Protein 4KQ9 (pdb70)

Radius of gyration: 20.51 Å; Cα contacts (8 Å, |Δi|>4): 628; chains: 1; bounding box: 40×56×50 Å

Secondary structure (DSSP, 8-state):
-----TT-EEEEEEE-TT-HHHHHHHHHHHHHHHHTT-EEEEEEE-SSHHHHHHHHHHHHHT--SEEEE--SSTTTTHHHHHHHHHTT--EEEESS--SS----SEEEE--HHHHHHHHHHHHHHH--TT-EE----S---HHHHHHHHHHHHHHHHT-EE------SSS-HHHHHHHHHHHHHH-TT--B-B-SSHHHHHHHHHHHHHTTPPTT---B-SS--HHHHHHHHHT--EEEE--HHHHHHHHHH--HHHHH-PPPPSEEEPP-EEEETTTTTT---HHHHHHH-

Nearest PDB structures (foldseek):
  1urp-assembly1_A  TM=8.907E-01  e=1.834E-23  Escherichia coli K-12
  1drk-assembly1_A  TM=8.472E-01  e=2.077E-22  Escherichia coli
  1dbp-assembly1_A  TM=8.296E-01  e=6.967E-23  Escherichia coli
  1drj-assembly1_A  TM=8.273E-01  e=1.533E-22  Escherichia coli
  1ba2-assembly2_B  TM=8.383E-01  e=9.465E-22  Escherichia coli K-12

Foldseek 3Di:
DPFAQAAAEEEEQEEDPPDVLQVLLVVLLVVLCVVSNYNYYYDYFYLDQVRSLVVLVVVLVVPGQAYEYAHSAQESCQVSVLVSVVSPHAYEYFQDHHPDDSNHLAYFFAQLLVVLQVQLVVCLVDAPDQAAEEEFEAPDDSRVNSVVSNVVSCVVSVHHYDYYDYFDGQALVRLQVVLLVVCVVPVRHAEYEYSADRSFNNNLVNCVVVVHDQQSHYEHEDPDPVVLVCQQVRVFKYKHRLSSLSSNVVNVCSVCSGPVDRDDRYHHDDMDMATNVCNVVVVDDVVVSRRD

CATH classification: 3.40.50.2300 (+1 more: 3.40.50.2300)

Solvent-accessible surface area: 12941 Å² total

Structure (mmCIF, N/CA/C/O backbone):
data_4KQ9
#
_entry.id   4KQ9
#
_cell.length_a   61.469
_cell.length_b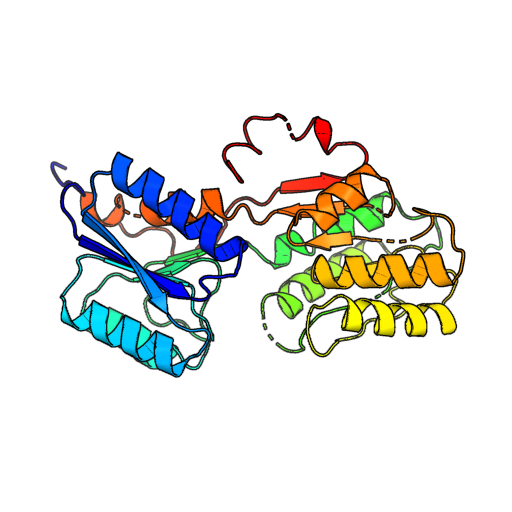   60.536
_cell.length_c   88.898
_cell.angle_alpha   90.00
_cell.angle_beta   90.00
_cell.angle_gamma   90.00
#
_symmetry.space_group_name_H-M   'P 21 21 21'
#
loop_
_entity.id
_entity.type
_entity.pdbx_description
1 polymer 'Ribose ABC transporter, substrate binding protein'
2 non-polymer GLYCEROL
3 water water
#
loop_
_atom_site.group_PDB
_atom_site.id
_atom_site.type_symbol
_atom_site.label_atom_id
_atom_site.label_alt_id
_atom_site.label_comp_id
_atom_site.label_asym_id
_atom_site.label_entity_id
_atom_site.label_seq_id
_atom_site.pdbx_PDB_ins_code
_atom_site.Cartn_x
_atom_site.Cartn_y
_atom_site.Cartn_z
_atom_site.occupancy
_atom_site.B_iso_or_equiv
_atom_site.auth_seq_id
_atom_site.auth_comp_id
_atom_site.auth_asym_id
_atom_site.auth_atom_id
_atom_site.pdbx_PDB_model_num
ATOM 1 N N . GLY A 1 1 ? -0.249 41.812 67.988 1.00 62.56 42 GLY A N 1
ATOM 2 C CA . GLY A 1 1 ? 1.168 42.132 67.672 1.00 56.63 42 GLY A CA 1
ATOM 3 C C . GLY A 1 1 ? 1.377 43.627 67.513 1.00 52.62 42 GLY A C 1
ATOM 4 O O . GLY A 1 1 ? 1.685 44.334 68.468 1.00 50.85 42 GLY A O 1
ATOM 5 N N . GLY A 1 2 ? 1.214 44.123 66.298 1.00 47.86 43 GLY A N 1
ATOM 6 C CA . GLY A 1 2 ? 1.490 45.532 66.013 1.00 39.71 43 GLY A CA 1
ATOM 7 C C . GLY A 1 2 ? 2.910 45.839 65.559 1.00 40.31 43 GLY A C 1
ATOM 8 O O . GLY A 1 2 ? 3.194 46.991 65.151 1.00 38.95 43 GLY A O 1
ATOM 9 N N . GLY A 1 3 ? 3.817 44.843 65.602 1.00 34.55 44 GLY A N 1
ATOM 10 C CA . GLY A 1 3 ? 5.187 45.058 65.078 1.00 30.34 44 GLY A CA 1
ATOM 11 C C . GLY A 1 3 ? 5.280 45.165 63.544 1.00 30.06 44 GLY A C 1
ATOM 12 O O . GLY A 1 3 ? 4.352 44.779 62.843 1.00 27.89 44 GLY A O 1
ATOM 13 N N . SER A 1 4 ? 6.387 45.696 63.015 1.00 27.36 45 SER A N 1
ATOM 14 C CA . SER A 1 4 ? 6.534 45.817 61.558 1.00 30.98 45 SER A CA 1
ATOM 15 C C . SER A 1 4 ? 7.992 45.792 61.138 1.00 30.01 45 SER A C 1
ATOM 16 O O . SER A 1 4 ? 8.871 46.307 61.850 1.00 28.25 45 SER A O 1
ATOM 19 N N . ALA A 1 5 ? 8.248 45.198 59.972 1.00 27.43 46 ALA A N 1
ATOM 20 C CA . ALA A 1 5 ? 9.568 45.169 59.395 1.00 29.42 46 ALA A CA 1
ATOM 21 C C . ALA A 1 5 ? 9.825 46.419 58.498 1.00 31.07 46 ALA A C 1
ATOM 22 O O . ALA A 1 5 ? 10.978 46.723 58.198 1.00 27.09 46 ALA A O 1
ATOM 24 N N . ALA A 1 6 ? 8.746 47.139 58.106 1.00 35.77 47 ALA A N 1
ATOM 25 C CA . ALA A 1 6 ? 8.831 48.352 57.217 1.00 36.78 47 ALA A CA 1
ATOM 26 C C . ALA A 1 6 ? 9.857 49.329 57.721 1.00 34.35 47 ALA A C 1
ATOM 27 O O . ALA A 1 6 ? 9.815 49.672 58.871 1.00 36.41 47 ALA A O 1
ATOM 29 N N . GLY A 1 7 ? 10.807 49.746 56.892 1.00 34.48 48 GLY A N 1
ATOM 30 C CA . GLY A 1 7 ? 11.854 50.686 57.321 1.00 31.71 48 GLY A CA 1
ATOM 31 C C . GLY A 1 7 ? 13.120 50.103 57.906 1.00 32.88 48 GLY A C 1
ATOM 32 O O . GLY A 1 7 ? 14.216 50.693 57.780 1.00 29.02 48 GLY A O 1
ATOM 33 N N . LYS A 1 8 ? 13.021 48.908 58.498 1.00 31.35 49 LYS A N 1
ATOM 34 C CA . LYS A 1 8 ? 14.203 48.248 59.072 1.00 28.18 49 LYS A CA 1
ATOM 35 C C . LYS A 1 8 ? 15.321 48.160 58.051 1.00 25.87 49 LYS A C 1
ATOM 36 O O . LYS A 1 8 ? 15.058 47.877 56.871 1.00 22.55 49 LYS A O 1
ATOM 42 N N . LYS A 1 9 ? 16.551 48.428 58.507 1.00 24.45 50 LYS A N 1
ATOM 43 C CA . LYS A 1 9 ? 17.735 48.440 57.697 1.00 24.23 50 LYS A CA 1
ATOM 44 C C . LYS A 1 9 ? 18.366 47.037 57.761 1.00 25.32 50 LYS A C 1
ATOM 45 O O . LYS A 1 9 ? 18.716 46.522 58.829 1.00 23.54 50 LYS A O 1
ATOM 47 N N . VAL A 1 10 ? 18.481 46.405 56.605 1.00 24.15 51 VAL A N 1
ATOM 48 C CA . VAL A 1 10 ? 19.130 45.119 56.499 1.00 20.76 51 VAL A CA 1
ATOM 49 C C . VAL A 1 10 ? 20.131 45.176 55.393 1.00 21.35 51 VAL A C 1
ATOM 50 O O . VAL A 1 10 ? 19.850 45.754 54.334 1.00 23.02 51 VAL A O 1
ATOM 54 N N . VAL A 1 11 ? 21.262 44.538 55.629 1.00 22.93 52 VAL A N 1
ATOM 55 C CA . VAL A 1 11 ? 22.319 44.447 54.684 1.00 24.40 52 VAL A CA 1
ATOM 56 C C . VAL A 1 11 ? 22.641 42.994 54.357 1.00 25.38 52 VAL A C 1
ATOM 57 O O . VAL A 1 11 ? 22.743 42.180 55.271 1.00 22.78 52 VAL A O 1
ATOM 61 N N . TYR A 1 12 ? 22.811 42.719 53.055 1.00 20.99 53 TYR A N 1
ATOM 62 C CA . TYR A 1 12 ? 23.389 41.476 52.530 1.00 20.24 53 TYR A CA 1
ATOM 63 C C . TYR A 1 12 ? 24.807 41.646 52.008 1.00 21.19 53 TYR A C 1
ATOM 64 O O . TYR A 1 12 ? 25.000 42.286 50.950 1.00 21.07 53 TYR A O 1
ATOM 73 N N . SER A 1 13 ? 25.746 40.989 52.699 1.00 20.79 54 SER A N 1
ATOM 74 C CA . SER A 1 13 ? 27.113 40.851 52.334 1.00 22.17 54 SER A CA 1
ATOM 75 C C . SER A 1 13 ? 27.362 39.596 51.531 1.00 24.18 54 SER A C 1
ATOM 76 O O . SER A 1 13 ? 27.257 38.460 52.064 1.00 18.45 54 SER A O 1
ATOM 79 N N . THR A 1 14 ? 27.663 39.823 50.236 1.00 22.45 55 THR A N 1
ATOM 80 C CA . THR A 1 14 ? 28.018 38.755 49.328 1.00 24.46 55 THR A CA 1
ATOM 81 C C . THR A 1 14 ? 29.372 39.078 48.638 1.00 30.97 55 THR A C 1
ATOM 82 O O . THR A 1 14 ? 30.141 39.980 49.094 1.00 29.24 55 THR A O 1
ATOM 86 N N . PHE A 1 15 ? 29.716 38.271 47.641 1.00 33.69 56 PHE A N 1
ATOM 87 C CA . PHE A 1 15 ? 30.991 38.404 46.945 1.00 34.93 56 PHE A CA 1
ATOM 88 C C . PHE A 1 15 ? 30.771 38.018 45.478 1.00 35.64 56 PHE A C 1
ATOM 89 O O . PHE A 1 15 ? 29.692 37.502 45.101 1.00 33.73 56 PHE A O 1
ATOM 97 N N . GLY A 1 16 ? 31.767 38.326 44.647 1.00 39.36 57 GLY A N 1
ATOM 98 C CA . GLY A 1 16 ? 31.745 37.920 43.242 1.00 36.14 57 GLY A CA 1
ATOM 99 C C . GLY A 1 16 ? 30.694 38.602 42.384 1.00 40.54 57 GLY A C 1
ATOM 100 O O . GLY A 1 16 ? 29.627 38.013 42.076 1.00 37.54 57 GLY A O 1
ATOM 101 N N . ALA A 1 17 ? 31.021 39.825 41.943 1.00 40.05 58 ALA A N 1
ATOM 102 C CA . ALA A 1 17 ? 30.215 40.549 40.944 1.00 39.93 58 ALA A CA 1
ATOM 103 C C . ALA A 1 17 ? 29.987 39.695 39.703 1.00 31.89 58 ALA A C 1
ATOM 104 O O . ALA A 1 17 ? 29.003 39.811 39.032 1.00 31.53 58 ALA A O 1
ATOM 106 N N . GLN A 1 18 ? 30.892 38.797 39.385 1.00 36.05 59 GLN A N 1
ATOM 107 C CA . GLN A 1 18 ? 30.707 38.053 38.139 1.00 39.61 59 GLN A CA 1
ATOM 108 C C . GLN A 1 18 ? 29.921 36.731 38.319 1.00 41.10 59 GLN A C 1
ATOM 10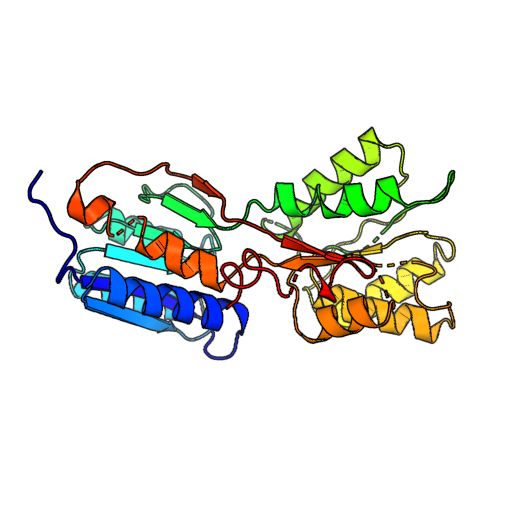9 O O . GLN A 1 18 ? 29.426 36.193 37.343 1.00 41.29 59 GLN A O 1
ATOM 115 N N . ILE A 1 19 ? 29.738 36.247 39.547 1.00 35.85 60 ILE A N 1
ATOM 116 C CA . ILE A 1 19 ? 29.246 34.851 39.740 1.00 31.52 60 ILE A CA 1
ATOM 117 C C . ILE A 1 19 ? 27.732 34.807 39.603 1.00 28.55 60 ILE A C 1
ATOM 118 O O . ILE A 1 19 ? 26.995 35.488 40.369 1.00 25.65 60 ILE A O 1
ATOM 123 N N . PRO A 1 20 ? 27.236 34.063 38.589 1.00 25.51 61 PRO A N 1
ATOM 124 C CA . PRO A 1 20 ? 25.799 34.091 38.325 1.00 23.11 61 PRO A CA 1
ATOM 125 C C . PRO A 1 20 ? 24.949 33.702 39.549 1.00 22.99 61 PRO A C 1
ATOM 126 O O . PRO A 1 20 ? 23.963 34.340 39.840 1.00 22.96 61 PRO A O 1
ATOM 130 N N . PHE A 1 21 ? 25.374 32.674 40.259 1.00 21.42 62 PHE A N 1
ATOM 131 C CA . PHE A 1 21 ? 24.558 32.122 41.361 1.00 21.68 62 PHE A CA 1
ATOM 132 C C . PHE A 1 21 ? 24.284 33.219 42.413 1.00 21.44 62 PHE A C 1
ATOM 133 O O . PHE A 1 21 ? 23.168 33.442 42.783 1.00 21.89 62 PHE A O 1
ATOM 141 N N . PHE A 1 22 ? 25.322 33.919 42.848 1.00 21.85 63 PHE A N 1
ATOM 142 C CA . PHE A 1 22 ? 25.191 35.002 43.867 1.00 22.69 63 PHE A CA 1
ATOM 143 C C . PHE A 1 22 ? 24.535 36.236 43.343 1.00 23.24 63 PHE A C 1
ATOM 144 O O . PHE A 1 22 ? 23.723 36.867 44.045 1.00 23.27 63 PHE A O 1
ATOM 152 N N . ASN A 1 23 ? 24.726 36.524 42.055 1.00 23.14 64 ASN A N 1
ATOM 153 C CA . ASN A 1 23 ? 23.935 37.534 41.432 1.00 24.52 64 ASN A CA 1
ATOM 154 C C . ASN A 1 23 ? 22.453 37.214 41.538 1.00 21.85 64 ASN A C 1
ATOM 155 O O . ASN A 1 23 ? 21.678 38.100 41.826 1.00 20.52 64 ASN A O 1
ATOM 160 N N . ARG A 1 24 ? 22.047 35.953 41.345 1.00 19.80 65 ARG A N 1
ATOM 161 C CA . ARG A 1 24 ? 20.640 35.605 41.343 1.00 19.22 65 ARG A CA 1
ATOM 162 C C . ARG A 1 24 ? 20.069 35.640 42.760 1.00 15.06 65 ARG A C 1
ATOM 163 O O . ARG A 1 24 ? 18.901 35.957 42.959 1.00 17.22 65 ARG A O 1
ATOM 171 N N . ILE A 1 25 ? 20.851 35.241 43.715 1.00 15.01 66 ILE A N 1
ATOM 172 C CA . ILE A 1 25 ? 20.392 35.368 45.117 1.00 15.94 66 ILE A CA 1
ATOM 173 C C . ILE A 1 25 ? 20.125 36.875 45.441 1.00 18.70 66 ILE A C 1
ATOM 174 O O . ILE A 1 25 ? 19.105 37.196 45.994 1.00 16.47 66 ILE A O 1
ATOM 179 N N . GLY A 1 26 ? 21.065 37.756 45.067 1.00 19.52 67 GLY A N 1
ATOM 180 C CA . GLY A 1 26 ? 20.882 39.201 45.247 1.00 21.35 67 GLY A CA 1
ATOM 181 C C . GLY A 1 26 ? 19.594 39.700 44.644 1.00 21.48 67 GLY A C 1
ATOM 182 O O . GLY A 1 26 ? 18.867 40.450 45.278 1.00 23.88 67 GLY A O 1
ATOM 183 N N . GLU A 1 27 ? 19.285 39.268 43.416 1.00 22.15 68 GLU A N 1
ATOM 184 C CA . GLU A 1 27 ? 18.034 39.630 42.792 1.00 21.08 68 GLU A CA 1
ATOM 185 C C . GLU A 1 27 ? 16.780 39.174 43.531 1.00 20.28 68 GLU A C 1
ATOM 186 O O . GLU A 1 27 ? 15.797 39.918 43.656 1.00 19.41 68 GLU A O 1
ATOM 189 N N . GLY A 1 28 ? 16.749 37.935 43.996 1.00 17.07 69 GLY A N 1
ATOM 190 C CA . GLY A 1 28 ? 15.545 37.468 44.689 1.00 16.68 69 GLY A CA 1
ATOM 191 C C . GLY A 1 28 ? 15.369 38.224 46.042 1.00 15.44 69 GLY A C 1
ATOM 192 O O . GLY A 1 28 ? 14.201 38.518 46.455 1.00 16.15 69 GLY A O 1
ATOM 193 N N . ALA A 1 29 ? 16.498 38.522 46.685 1.00 15.86 70 ALA A N 1
ATOM 194 C CA . ALA A 1 29 ? 16.493 39.253 48.000 1.00 15.88 70 ALA A CA 1
ATOM 195 C C . ALA A 1 29 ? 16.011 40.677 47.747 1.00 19.15 70 ALA A C 1
ATOM 196 O O . ALA A 1 29 ? 15.142 41.158 48.466 1.00 16.52 70 ALA A O 1
ATOM 198 N N . LYS A 1 30 ? 16.506 41.290 46.672 1.00 19.89 71 LYS A N 1
ATOM 199 C CA . LYS A 1 30 ? 16.073 42.661 46.345 1.00 23.27 71 LYS A CA 1
ATOM 200 C C . LYS A 1 30 ? 14.628 42.760 46.074 1.00 21.51 71 LYS A C 1
ATOM 201 O O . LYS A 1 30 ? 13.963 43.619 46.624 1.00 25.55 71 LYS A O 1
ATOM 207 N N . ALA A 1 31 ? 14.097 41.848 45.278 1.00 21.70 72 ALA A N 1
ATOM 208 C CA . ALA A 1 31 ? 12.718 41.863 44.974 1.00 23.49 72 ALA A CA 1
ATOM 209 C C . ALA A 1 31 ? 11.868 41.684 46.242 1.00 23.98 72 ALA A C 1
ATOM 210 O O . ALA A 1 31 ? 10.793 42.326 46.432 1.00 21.49 72 ALA A O 1
ATOM 212 N N . GLN A 1 32 ? 12.270 40.755 47.100 1.00 20.77 73 GLN A N 1
ATOM 213 C CA . GLN A 1 32 ? 11.409 40.539 48.279 1.00 19.87 73 GLN A CA 1
ATOM 214 C C . GLN A 1 32 ? 11.535 41.647 49.307 1.00 16.27 73 GLN A C 1
ATOM 215 O O . GLN A 1 32 ? 10.618 41.851 50.073 1.00 17.10 73 GLN A O 1
ATOM 221 N N . ALA A 1 33 ? 12.696 42.247 49.400 1.00 16.48 74 ALA A N 1
ATOM 222 C CA . ALA A 1 33 ? 12.923 43.327 50.295 1.00 17.56 74 ALA A CA 1
ATOM 223 C C . ALA A 1 33 ? 11.976 44.508 50.023 1.00 21.53 74 ALA A C 1
ATOM 224 O O . ALA A 1 33 ? 11.443 45.134 50.956 1.00 21.28 74 ALA A O 1
ATOM 226 N N . THR A 1 34 ? 11.697 44.721 48.728 1.00 21.42 75 THR A N 1
ATOM 227 C CA . THR A 1 34 ? 10.742 45.702 48.303 1.00 23.75 75 THR A CA 1
ATOM 228 C C . THR A 1 34 ? 9.358 45.353 48.781 1.00 26.26 75 THR A C 1
ATOM 229 O O . THR A 1 34 ? 8.662 46.228 49.279 1.00 22.68 75 THR A O 1
ATOM 233 N N . VAL A 1 35 ? 8.976 44.084 48.645 1.00 22.63 76 VAL A N 1
ATOM 234 C CA . VAL A 1 35 ? 7.680 43.651 49.063 1.00 24.87 76 VAL A CA 1
ATOM 235 C C . VAL A 1 35 ? 7.447 43.828 50.555 1.00 25.63 76 VAL A C 1
ATOM 236 O O . VAL A 1 35 ? 6.367 44.221 50.994 1.00 26.24 76 VAL A O 1
ATOM 240 N N . ARG A 1 36 ? 8.459 43.509 51.332 1.00 23.48 77 ARG A N 1
ATOM 241 C CA . ARG A 1 36 ? 8.370 43.613 52.794 1.00 24.92 77 ARG A CA 1
ATOM 242 C C . ARG A 1 36 ? 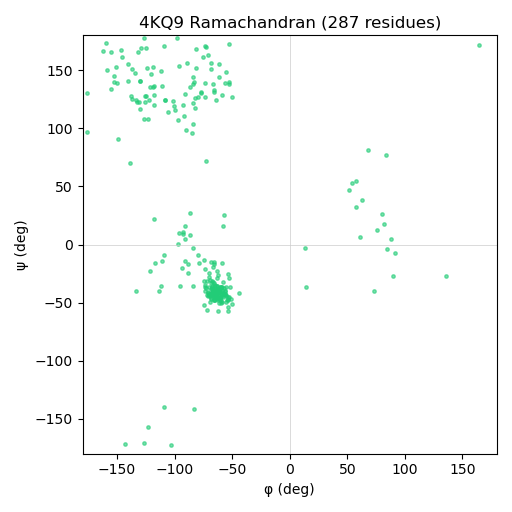8.673 45.054 53.282 1.00 24.70 77 ARG A C 1
ATOM 243 O O . ARG A 1 36 ? 8.677 45.319 54.488 1.00 29.35 77 ARG A O 1
ATOM 251 N N . ARG A 1 37 ? 9.014 45.931 52.357 1.00 28.92 78 ARG A N 1
ATOM 252 C CA . ARG A 1 37 ? 9.300 47.342 52.612 1.00 30.10 78 ARG A CA 1
ATOM 253 C C . ARG A 1 37 ? 10.477 47.641 53.514 1.00 32.01 78 ARG A C 1
ATOM 254 O O . ARG A 1 37 ? 10.450 48.595 54.279 1.00 25.55 78 ARG A O 1
ATOM 262 N N . LEU A 1 38 ? 11.537 46.858 53.369 1.00 25.72 79 LEU A N 1
ATOM 263 C CA . LEU A 1 38 ? 12.755 47.065 54.088 1.00 25.66 79 LEU A CA 1
ATOM 264 C C . LEU A 1 38 ? 13.628 48.141 53.445 1.00 27.36 79 LEU A C 1
ATOM 265 O O . LEU A 1 38 ? 13.580 48.336 52.247 1.00 30.50 79 LEU A O 1
ATOM 270 N N . ASP A 1 39 ? 14.436 48.812 54.256 1.00 30.20 80 ASP A N 1
ATOM 271 C CA . ASP A 1 39 ? 15.577 49.566 53.750 1.00 34.19 80 ASP A CA 1
ATOM 272 C C . ASP A 1 39 ? 16.749 48.605 53.577 1.00 29.96 80 ASP A C 1
ATOM 273 O O . ASP A 1 39 ? 17.425 48.222 54.552 1.00 29.92 80 ASP A O 1
ATOM 278 N N . PHE A 1 40 ? 17.003 48.238 52.323 1.00 28.95 81 PHE A N 1
ATOM 279 C CA . PHE A 1 40 ? 17.836 47.068 52.001 1.00 26.52 81 PHE A CA 1
ATOM 280 C C . PHE A 1 40 ? 19.044 47.410 51.122 1.00 28.82 81 PHE A C 1
ATOM 281 O O . PHE A 1 40 ? 18.903 47.947 50.033 1.00 35.71 81 PHE A O 1
ATOM 289 N N . ASP A 1 41 ? 20.227 47.069 51.570 1.00 28.35 82 ASP A N 1
ATOM 290 C CA . ASP A 1 41 ? 21.394 47.186 50.727 1.00 31.93 82 ASP A CA 1
ATOM 291 C C . ASP A 1 41 ? 22.099 45.870 50.520 1.00 30.09 82 ASP A C 1
ATOM 292 O O . ASP A 1 41 ? 22.183 45.082 51.420 1.00 25.90 82 ASP A O 1
ATOM 297 N N . ILE A 1 42 ? 22.688 45.700 49.343 1.00 25.92 83 ILE A N 1
ATOM 298 C CA . ILE A 1 42 ? 23.643 44.634 49.094 1.00 26.50 83 ILE A CA 1
ATOM 299 C C . ILE A 1 42 ? 25.062 45.156 48.971 1.00 27.47 83 ILE A C 1
ATOM 300 O O . ILE A 1 42 ? 25.354 45.964 48.063 1.00 30.91 83 ILE A O 1
ATOM 305 N N . SER A 1 43 ? 25.968 44.632 49.778 1.00 28.60 84 SER A N 1
ATOM 306 C CA . SER A 1 43 ? 27.360 44.943 49.648 1.00 28.59 84 SER A CA 1
ATOM 307 C C . SER A 1 43 ? 28.143 43.762 49.089 1.00 32.77 84 SER A C 1
ATOM 308 O O . SER A 1 43 ? 28.134 42.685 49.667 1.00 29.86 84 SER A O 1
ATOM 311 N N . THR A 1 44 ? 28.865 43.975 47.983 1.00 32.94 85 THR A N 1
ATOM 312 C CA . THR A 1 44 ? 29.513 42.876 47.273 1.00 34.32 85 THR A CA 1
ATOM 313 C C . THR A 1 44 ? 30.977 43.083 47.292 1.00 38.50 85 THR A C 1
ATOM 314 O O . THR A 1 44 ? 31.459 44.068 46.760 1.00 45.24 85 THR A O 1
ATOM 318 N N . SER A 1 45 ? 31.703 42.140 47.859 1.00 36.69 86 SER A N 1
ATOM 319 C CA . SER A 1 45 ? 33.090 42.339 48.027 1.00 36.89 86 SER A CA 1
ATOM 320 C C . SER A 1 45 ? 33.865 41.638 46.898 1.00 40.67 86 SER A C 1
ATOM 321 O O . SER A 1 45 ? 33.295 40.939 46.036 1.00 35.51 86 SER A O 1
ATOM 324 N N . GLU A 1 46 ? 35.178 41.804 46.932 1.00 40.95 87 GLU A N 1
ATOM 325 C CA . GLU A 1 46 ? 36.053 41.219 45.939 1.00 43.86 87 GLU A CA 1
ATOM 326 C C . GLU A 1 46 ? 36.079 39.789 46.345 1.00 47.19 87 GLU A C 1
ATOM 327 O O . GLU A 1 46 ? 35.749 39.470 47.507 1.00 43.68 87 GLU A O 1
ATOM 330 N N . ILE A 1 47 ? 36.477 38.912 45.433 1.00 44.79 88 ILE A N 1
ATOM 331 C CA . ILE A 1 47 ? 36.615 37.527 45.825 1.00 48.01 88 ILE A CA 1
ATOM 332 C C . ILE A 1 47 ? 37.840 37.339 46.705 1.00 47.38 88 ILE A C 1
ATOM 333 O O . ILE A 1 47 ? 38.831 36.767 46.271 1.00 56.11 88 ILE A O 1
ATOM 338 N N . ASP A 1 48 ? 37.770 37.816 47.950 1.00 44.65 89 ASP A N 1
ATOM 339 C CA . ASP A 1 48 ? 38.858 37.598 48.918 1.00 47.19 89 ASP A CA 1
ATOM 340 C C . ASP A 1 48 ? 38.374 37.673 50.377 1.00 42.71 89 ASP A C 1
ATOM 341 O O . ASP A 1 48 ? 37.686 38.645 50.740 1.00 39.31 89 ASP A O 1
ATOM 346 N N . PRO A 1 49 ? 38.796 36.700 51.224 1.00 38.90 90 PRO A N 1
ATOM 347 C CA . PRO A 1 49 ? 38.220 36.659 52.580 1.00 44.05 90 PRO A CA 1
ATOM 348 C C . PRO A 1 49 ? 38.434 37.953 53.340 1.00 42.80 90 PRO A C 1
ATOM 349 O O . PRO A 1 49 ? 37.496 38.456 53.954 1.00 41.04 90 PRO A O 1
ATOM 353 N N . GLY A 1 50 ? 39.648 38.510 53.232 1.00 38.57 91 GLY A N 1
ATOM 354 C CA . GLY A 1 50 ? 40.003 39.731 53.904 1.00 35.21 91 GLY A CA 1
ATOM 355 C C . GLY A 1 50 ? 39.125 40.853 53.472 1.00 34.23 91 GLY A C 1
ATOM 356 O O . GLY A 1 50 ? 38.772 41.697 54.269 1.00 42.19 91 GLY A O 1
ATOM 357 N N . LYS A 1 51 ? 38.747 40.883 52.208 1.00 35.89 92 LYS A N 1
ATOM 358 C CA . LYS A 1 51 ? 37.935 41.978 51.711 1.00 38.07 92 LYS A CA 1
ATOM 359 C C . LYS A 1 51 ? 36.496 41.839 52.250 1.00 38.60 92 LYS A C 1
ATOM 360 O O . LYS A 1 51 ? 35.788 42.842 52.533 1.00 36.86 92 LYS A O 1
ATOM 366 N N . GLN A 1 52 ? 36.036 40.593 52.333 1.00 36.68 93 GLN A N 1
ATOM 367 C CA . GLN A 1 52 ? 34.656 40.377 52.824 1.00 35.15 93 GLN A CA 1
ATOM 368 C C . GLN A 1 52 ? 34.555 40.751 54.300 1.00 30.50 93 GLN A C 1
ATOM 369 O O . GLN A 1 52 ? 33.594 41.382 54.710 1.00 33.65 93 GLN A O 1
ATOM 375 N N . ILE A 1 53 ? 35.573 40.372 55.057 1.00 35.82 94 ILE A N 1
ATOM 376 C CA . ILE A 1 53 ? 35.715 40.763 56.466 1.00 38.01 94 ILE A CA 1
ATOM 377 C C . ILE A 1 53 ? 35.629 42.277 56.692 1.00 39.71 94 ILE A C 1
ATOM 378 O O . ILE A 1 53 ? 34.916 42.728 57.594 1.00 41.19 94 ILE A O 1
ATOM 383 N N . ASP A 1 54 ? 36.306 43.072 55.863 1.00 38.91 95 ASP A N 1
ATOM 384 C CA . ASP A 1 54 ? 36.228 44.526 56.022 1.00 40.05 95 ASP A CA 1
ATOM 385 C C . ASP A 1 54 ? 34.830 44.957 55.689 1.00 39.95 95 ASP A C 1
ATOM 386 O O . ASP A 1 54 ? 34.272 45.904 56.296 1.00 37.22 95 ASP A O 1
ATOM 391 N N . SER A 1 55 ? 34.253 44.313 54.679 1.00 38.48 96 SER A N 1
ATOM 392 C CA . SER A 1 55 ? 32.946 44.782 54.229 1.00 38.42 96 SER A CA 1
ATOM 393 C C . SER A 1 55 ? 31.901 44.537 55.354 1.00 36.39 96 SER A C 1
ATOM 394 O O . SER A 1 55 ? 31.054 45.388 55.634 1.00 30.32 96 SER A O 1
ATOM 397 N N . ILE A 1 56 ? 32.042 43.397 56.030 1.00 35.28 97 ILE A N 1
ATOM 398 C CA . ILE A 1 56 ? 31.116 42.996 57.083 1.00 33.17 97 ILE A CA 1
ATOM 399 C C . ILE A 1 56 ? 31.350 43.901 58.293 1.00 34.61 97 ILE A C 1
ATOM 400 O O . ILE A 1 56 ? 30.396 44.545 58.796 1.00 28.64 97 ILE A O 1
ATOM 405 N N . ASP A 1 57 ? 32.614 43.904 58.749 1.00 33.33 98 ASP A N 1
ATOM 406 C CA . ASP A 1 57 ? 33.082 44.790 59.854 1.00 38.66 98 ASP A CA 1
ATOM 407 C C . ASP A 1 57 ? 32.544 46.180 59.637 1.00 36.42 98 ASP A C 1
ATOM 408 O O . ASP A 1 57 ? 32.073 46.827 60.547 1.00 42.71 98 ASP A O 1
ATOM 413 N N . ASN A 1 58 ? 32.568 46.624 58.394 1.00 40.60 99 ASN A N 1
ATOM 414 C CA . ASN A 1 58 ? 32.094 47.932 58.085 1.00 41.58 99 ASN A CA 1
ATOM 415 C C . ASN A 1 58 ? 30.584 48.076 58.173 1.00 45.74 99 ASN A C 1
ATOM 416 O O . ASN A 1 58 ? 30.067 49.086 58.700 1.00 42.99 99 ASN A O 1
ATOM 421 N N . ALA A 1 59 ? 29.852 47.090 57.644 1.00 41.80 100 ALA A N 1
ATOM 422 C CA . ALA A 1 59 ? 28.386 47.164 57.735 1.00 40.44 100 ALA A CA 1
ATOM 423 C C . ALA A 1 59 ? 27.948 47.154 59.200 1.00 37.27 100 ALA A C 1
ATOM 424 O O . ALA A 1 59 ? 27.033 47.872 59.577 1.00 34.65 100 ALA A O 1
ATOM 426 N N . VAL A 1 60 ? 28.626 46.360 60.008 1.00 37.14 101 VAL A N 1
ATOM 427 C CA . VAL A 1 60 ? 28.333 46.251 61.417 1.00 41.41 101 VAL A CA 1
ATOM 428 C C . VAL A 1 60 ? 28.474 47.600 62.129 1.00 45.98 101 VAL A C 1
ATOM 429 O O . VAL A 1 60 ? 27.682 47.916 63.019 1.00 45.29 101 VAL A O 1
ATOM 433 N N . ALA A 1 61 ? 29.464 48.393 61.732 1.00 46.27 102 ALA A N 1
ATOM 434 C CA . ALA A 1 61 ? 29.656 49.744 62.274 1.00 44.88 102 ALA A CA 1
ATOM 435 C C . ALA A 1 61 ? 28.535 50.749 61.901 1.00 48.46 102 ALA A C 1
ATOM 436 O O . ALA A 1 61 ? 28.395 51.760 62.569 1.00 54.27 102 ALA A O 1
ATOM 438 N N . GLN A 1 62 ? 27.732 50.485 60.865 1.00 46.61 103 GLN A N 1
ATOM 439 C CA . GLN A 1 62 ? 26.531 51.315 60.605 1.00 44.02 103 GLN A CA 1
ATOM 440 C C . GLN A 1 62 ? 25.274 50.858 61.372 1.00 46.01 103 GLN A C 1
ATOM 441 O O . GLN A 1 62 ? 24.182 51.349 61.102 1.00 43.62 103 GLN A O 1
ATOM 443 N N . GLN A 1 63 ? 25.422 49.905 62.301 1.00 47.60 104 GLN A N 1
ATOM 444 C CA . GLN A 1 63 ? 24.317 49.471 63.183 1.00 48.99 104 GLN A CA 1
ATOM 445 C C . GLN A 1 63 ? 23.006 49.026 62.465 1.00 44.28 104 GLN A C 1
ATOM 446 O O . GLN A 1 63 ? 21.889 49.513 62.793 1.00 37.00 104 GLN A O 1
ATOM 452 N N . PRO A 1 64 ? 23.129 48.085 61.508 1.00 33.76 105 PRO A N 1
ATOM 453 C CA . PRO A 1 64 ? 21.939 47.653 60.802 1.00 30.99 105 PRO A CA 1
ATOM 454 C C . PRO A 1 64 ? 21.009 46.864 61.728 1.00 25.74 105 PRO A C 1
ATOM 455 O O . PRO A 1 64 ? 21.479 46.302 62.703 1.00 26.54 105 PRO A O 1
ATOM 459 N N . ASP A 1 65 ? 19.719 46.825 61.416 1.00 26.68 106 ASP A N 1
ATOM 460 C CA . ASP A 1 65 ? 18.767 45.976 62.165 1.00 24.89 106 ASP A CA 1
ATOM 461 C C . ASP A 1 65 ? 18.944 44.497 61.830 1.00 23.63 106 ASP A C 1
ATOM 462 O O . ASP A 1 65 ? 18.471 43.672 62.557 1.00 23.61 106 ASP A O 1
ATOM 467 N N . GLY A 1 66 ? 19.543 44.178 60.696 1.00 20.61 107 GLY A N 1
ATOM 468 C CA . GLY A 1 66 ? 19.872 42.787 60.344 1.00 21.04 107 GLY A CA 1
ATOM 469 C C . GLY A 1 66 ? 20.976 42.667 59.308 1.00 20.99 107 GLY A C 1
ATOM 470 O O . GLY A 1 66 ? 21.208 43.596 58.532 1.00 21.41 107 GLY A O 1
ATOM 471 N N . LEU A 1 67 ? 21.719 41.570 59.393 1.00 20.40 108 LEU A N 1
ATOM 472 C CA . LEU A 1 67 ? 22.779 41.207 58.473 1.00 21.84 108 LEU A CA 1
ATOM 473 C C . LEU A 1 67 ? 22.524 39.812 57.910 1.00 21.37 108 LEU A C 1
ATOM 474 O O . LEU A 1 67 ? 22.360 38.867 58.684 1.00 20.04 108 LEU A O 1
ATOM 479 N N . ILE A 1 68 ? 22.549 39.693 56.586 1.00 18.85 109 ILE A N 1
ATOM 480 C CA . ILE A 1 68 ? 22.565 38.413 55.886 1.00 18.48 109 ILE A CA 1
ATOM 481 C C . ILE A 1 68 ? 23.967 38.275 55.230 1.00 19.35 109 ILE A C 1
ATOM 482 O O . ILE A 1 68 ? 24.489 39.245 54.693 1.00 19.02 109 ILE A O 1
ATOM 487 N N . VAL A 1 69 ? 24.575 37.095 55.325 1.00 19.56 110 VAL A N 1
ATOM 488 C CA . VAL A 1 69 ? 25.904 36.866 54.820 1.00 21.30 110 VAL A CA 1
ATOM 489 C C . VAL A 1 69 ? 25.955 35.586 54.030 1.00 20.70 110 VAL A C 1
ATOM 490 O O . VAL A 1 69 ? 25.634 34.536 54.560 1.00 17.79 110 VAL A O 1
ATOM 494 N N . SER A 1 70 ? 26.395 35.666 52.772 1.00 21.83 111 SER A N 1
ATOM 495 C CA . SER A 1 70 ? 26.915 34.464 52.046 1.00 22.64 111 SER A CA 1
ATOM 496 C C . SER A 1 70 ? 28.458 34.471 52.163 1.00 23.82 111 SER A C 1
ATOM 497 O O . SER A 1 70 ? 29.112 35.321 51.544 1.00 23.63 111 SER A O 1
ATOM 500 N N . PRO A 1 71 ? 29.039 33.579 52.976 1.00 26.73 112 PRO A N 1
ATOM 501 C CA . PRO A 1 71 ? 30.465 33.704 53.320 1.00 28.54 112 PRO A CA 1
ATOM 502 C C . PRO A 1 71 ? 31.395 33.121 52.266 1.00 30.99 112 PRO A C 1
ATOM 503 O O . PRO A 1 71 ? 31.239 31.971 51.863 1.00 26.93 112 PRO A O 1
ATOM 507 N N . ILE A 1 72 ? 32.334 33.940 51.804 1.00 34.86 113 ILE A N 1
ATOM 508 C CA . ILE A 1 72 ? 33.355 33.460 50.871 1.00 35.93 113 ILE A CA 1
ATOM 509 C C . ILE A 1 72 ? 34.199 32.312 51.436 1.00 35.35 113 ILE A C 1
ATOM 510 O O . ILE A 1 72 ? 34.555 31.408 50.711 1.00 34.20 113 ILE A O 1
ATOM 515 N N . ASP A 1 73 ? 34.512 32.332 52.718 1.00 39.34 114 ASP A N 1
ATOM 516 C CA . ASP A 1 73 ? 35.225 31.210 53.332 1.00 42.44 114 ASP A CA 1
ATOM 517 C C . ASP A 1 73 ? 34.620 30.926 54.683 1.00 39.57 114 ASP A C 1
ATOM 518 O O . ASP A 1 73 ? 34.562 31.811 55.534 1.00 42.35 114 ASP A O 1
ATOM 523 N N . GLY A 1 74 ? 34.254 29.678 54.916 1.00 40.31 115 GLY A N 1
ATOM 524 C CA . GLY A 1 74 ? 33.560 29.293 56.146 1.00 40.47 115 GLY A CA 1
ATOM 525 C C . GLY A 1 74 ? 34.291 29.345 57.486 1.00 42.76 115 GLY A C 1
ATOM 526 O O . GLY A 1 74 ? 33.656 29.283 58.548 1.00 41.19 115 GLY A O 1
ATOM 527 N N . SER A 1 75 ? 35.612 29.445 57.482 1.00 46.45 116 SER A N 1
ATOM 528 C CA . SER A 1 75 ? 36.347 29.491 58.763 1.00 47.07 116 SER A CA 1
ATOM 529 C C . SER A 1 75 ? 36.989 30.837 59.035 1.00 45.35 116 SER A C 1
ATOM 530 O O . SER A 1 75 ? 37.020 31.279 60.169 1.00 48.23 116 SER A O 1
ATOM 533 N N . ALA A 1 76 ? 37.472 31.505 58.001 1.00 42.85 117 ALA A N 1
ATOM 534 C CA . ALA A 1 76 ? 38.137 32.775 58.181 1.00 44.26 117 ALA A CA 1
ATOM 535 C C . ALA A 1 76 ? 37.171 33.841 58.653 1.00 45.77 117 ALA A C 1
ATOM 536 O O . ALA A 1 76 ? 37.576 34.767 59.366 1.00 43.63 117 ALA A O 1
ATOM 538 N N . LEU A 1 77 ? 35.905 33.719 58.224 1.00 42.52 118 LEU A N 1
ATOM 539 C CA . LEU A 1 77 ? 34.844 34.681 58.558 1.00 38.17 118 LEU A CA 1
ATOM 540 C C . LEU A 1 77 ? 34.225 34.491 59.970 1.00 31.08 118 LEU A C 1
ATOM 541 O O . LEU A 1 77 ? 33.461 35.334 60.420 1.00 33.01 118 LEU A O 1
ATOM 546 N N . VAL A 1 78 ? 34.570 33.407 60.642 1.00 29.57 119 VAL A N 1
ATOM 547 C CA . VAL A 1 78 ? 33.998 33.107 61.943 1.00 33.07 119 VAL A CA 1
ATOM 548 C C . VAL A 1 78 ? 34.111 34.225 62.964 1.00 34.87 119 VAL A C 1
ATOM 549 O O . VAL A 1 78 ? 33.095 34.640 63.532 1.00 33.22 119 VAL A O 1
ATOM 553 N N . PRO A 1 79 ? 35.322 34.732 63.205 1.00 35.29 120 PRO A N 1
ATOM 554 C CA . PRO A 1 79 ? 35.485 35.793 64.212 1.00 34.59 120 PRO A CA 1
ATOM 555 C C . PRO A 1 79 ? 34.658 37.038 63.941 1.00 31.62 120 PRO A C 1
ATOM 556 O O . PRO A 1 79 ? 34.011 37.585 64.814 1.00 37.62 120 PRO A O 1
ATOM 560 N N . THR A 1 80 ? 34.671 37.468 62.708 1.00 29.58 121 THR A N 1
ATOM 561 C CA . THR A 1 80 ? 33.897 38.610 62.302 1.00 31.74 121 THR A CA 1
ATOM 562 C C . THR A 1 80 ? 32.369 38.399 62.477 1.00 30.00 121 THR A C 1
ATOM 563 O O . THR A 1 80 ? 31.667 39.222 63.016 1.00 26.17 121 THR A O 1
ATOM 567 N N . ILE A 1 81 ? 31.846 37.278 62.017 1.00 31.25 122 ILE A N 1
ATOM 568 C CA . ILE A 1 81 ? 30.393 37.116 62.085 1.00 32.01 122 ILE A CA 1
ATOM 569 C C . ILE A 1 81 ? 30.003 36.917 63.583 1.00 29.43 122 ILE A C 1
ATOM 570 O O . ILE A 1 81 ? 29.075 37.520 64.081 1.00 33.33 122 ILE A O 1
ATOM 575 N N . LYS A 1 82 ? 30.782 36.127 64.304 1.00 33.82 123 LYS A N 1
ATOM 576 C CA . LYS A 1 82 ? 30.654 36.033 65.768 1.00 36.29 123 LYS A CA 1
ATOM 577 C C . LYS A 1 82 ? 30.686 37.419 66.415 1.00 34.45 123 LYS A C 1
ATOM 578 O O . LYS A 1 82 ? 29.943 37.712 67.371 1.00 34.36 123 LYS A O 1
ATOM 584 N N . GLY A 1 83 ? 31.501 38.299 65.853 1.00 33.99 124 GLY A N 1
ATOM 585 C CA . GLY A 1 83 ? 31.573 39.652 66.355 1.00 33.46 124 GLY A CA 1
ATOM 586 C C . GLY A 1 83 ? 30.305 40.412 66.148 1.00 36.93 124 GLY A C 1
ATOM 587 O O . GLY A 1 83 ? 29.880 41.147 67.051 1.00 39.09 124 GLY A O 1
ATOM 588 N N . ALA A 1 84 ? 29.699 40.271 64.950 1.00 33.73 125 ALA A N 1
ATOM 589 C CA . ALA A 1 84 ? 28.421 40.935 64.642 1.00 31.81 125 ALA A CA 1
ATOM 590 C C . ALA A 1 84 ? 27.247 40.498 65.579 1.00 29.32 125 ALA A C 1
ATOM 591 O O . ALA A 1 84 ? 26.415 41.314 66.008 1.00 31.37 125 ALA A O 1
ATOM 593 N N . VAL A 1 85 ? 27.210 39.208 65.862 1.00 29.15 126 VAL A N 1
ATOM 594 C CA . VAL A 1 85 ? 26.216 38.612 66.724 1.00 31.72 126 VAL A CA 1
ATOM 595 C C . VAL A 1 85 ? 26.353 39.221 68.143 1.00 35.21 126 VAL A C 1
ATOM 596 O O . VAL A 1 85 ? 25.426 39.808 68.667 1.00 34.86 126 VAL A O 1
ATOM 600 N N . GLU A 1 86 ? 27.539 39.099 68.720 1.00 40.23 127 GLU A N 1
ATOM 601 C CA . GLU A 1 86 ? 27.830 39.650 70.063 1.00 43.45 127 GLU A CA 1
ATOM 602 C C . GLU A 1 86 ? 27.615 41.146 70.150 1.00 42.59 127 GLU A C 1
ATOM 603 O O . GLU A 1 86 ? 27.492 41.699 71.235 1.00 44.98 127 GLU A O 1
ATOM 609 N N . ASP A 1 87 ? 27.528 41.794 68.998 1.00 45.19 128 ASP A N 1
ATOM 610 C CA . ASP A 1 87 ? 27.184 43.195 68.922 1.00 45.10 128 ASP A CA 1
ATOM 611 C C . ASP A 1 87 ? 25.699 43.400 68.741 1.00 44.17 128 ASP A C 1
ATOM 612 O O . ASP A 1 87 ? 25.253 44.518 68.448 1.00 45.83 128 ASP A O 1
ATOM 617 N N . GLY A 1 88 ? 24.941 42.312 68.900 1.00 39.65 129 GLY A N 1
ATOM 618 C CA . GLY A 1 88 ? 23.492 42.327 68.847 1.00 37.67 129 GLY A CA 1
ATOM 619 C C . GLY A 1 88 ? 22.868 42.433 67.464 1.00 34.43 129 GLY A C 1
ATOM 620 O O . GLY A 1 88 ? 21.691 42.714 67.374 1.00 36.66 129 GLY A O 1
ATOM 621 N N . VAL A 1 89 ? 23.634 42.246 66.387 1.00 31.38 130 VAL A N 1
ATOM 622 C CA . VAL A 1 89 ? 23.007 42.184 65.038 1.00 28.16 130 VAL A CA 1
ATOM 623 C C . VAL A 1 89 ? 22.494 40.765 64.760 1.00 26.01 130 VAL A C 1
ATOM 624 O O . VAL A 1 89 ? 23.244 39.818 64.830 1.00 29.31 130 VAL A O 1
ATOM 628 N N . PRO A 1 90 ? 21.213 40.599 64.492 1.00 22.31 131 PRO A N 1
ATOM 629 C CA . PRO A 1 90 ? 20.758 39.248 64.096 1.00 24.19 131 PRO A CA 1
ATOM 630 C C . PRO A 1 90 ? 21.404 38.925 62.734 1.00 22.34 131 PRO A C 1
ATOM 631 O O . PRO A 1 90 ? 21.348 39.779 61.839 1.00 19.95 131 PRO A O 1
ATOM 635 N N . VAL A 1 91 ? 22.009 37.743 62.610 1.00 21.29 132 VAL A N 1
ATOM 636 C CA . VAL A 1 91 ? 22.706 37.344 61.389 1.00 20.02 132 VAL A CA 1
ATOM 637 C C . VAL A 1 91 ? 22.078 36.096 60.771 1.00 17.96 132 VAL A C 1
ATOM 638 O O . VAL A 1 91 ? 21.853 35.131 61.462 1.00 18.14 132 VAL A O 1
ATOM 642 N N . ILE A 1 92 ? 21.884 36.087 59.462 1.00 14.30 133 ILE A N 1
ATOM 643 C CA . ILE A 1 92 ? 21.423 34.890 58.780 1.00 14.63 133 ILE A CA 1
ATOM 644 C C . ILE A 1 92 ? 22.553 34.529 57.816 1.00 14.03 133 ILE A C 1
ATOM 645 O O . ILE A 1 92 ? 22.971 35.367 57.043 1.00 13.51 133 ILE A O 1
ATOM 650 N N . LEU A 1 93 ? 22.994 33.293 57.853 1.00 12.44 134 LEU A N 1
ATOM 651 C CA . LEU A 1 93 ? 23.869 32.783 56.851 1.00 13.94 134 LEU A CA 1
ATOM 652 C C . LEU A 1 93 ? 23.050 32.301 55.654 1.00 13.62 134 LEU A C 1
ATOM 653 O O . LEU A 1 93 ? 21.960 31.712 55.811 1.00 13.87 134 LEU A O 1
ATOM 658 N N . LEU A 1 94 ? 23.595 32.499 54.459 1.00 13.77 135 LEU A N 1
ATOM 659 C CA . LEU A 1 94 ? 22.802 32.291 53.246 1.00 15.31 135 LEU A CA 1
ATOM 660 C C . LEU A 1 94 ? 23.633 31.553 52.201 1.00 16.38 135 LEU A C 1
ATOM 661 O O . LEU A 1 94 ? 24.727 32.003 51.867 1.00 17.79 135 LEU A O 1
ATOM 666 N N . ALA A 1 95 ? 23.098 30.430 51.724 1.00 16.17 136 ALA A N 1
ATOM 667 C CA . ALA A 1 95 ? 23.670 29.463 50.726 1.00 19.13 136 ALA A CA 1
ATOM 668 C C . ALA A 1 95 ? 24.819 28.570 51.219 1.00 19.75 136 ALA A C 1
ATOM 669 O O . ALA A 1 95 ? 24.912 27.366 50.878 1.00 24.20 136 ALA A O 1
ATOM 671 N N . ASP A 1 96 ? 25.701 29.167 51.993 1.00 21.64 137 ASP A N 1
ATOM 672 C CA . ASP A 1 96 ? 26.817 28.503 52.603 1.00 24.20 137 ASP A CA 1
ATOM 673 C C . ASP A 1 96 ? 26.941 28.905 54.068 1.00 22.18 137 ASP A C 1
ATOM 674 O O . ASP A 1 96 ? 26.661 30.061 54.457 1.00 24.57 137 ASP A O 1
ATOM 679 N N . GLY A 1 97 ? 27.406 27.958 54.862 1.00 21.13 138 GLY A N 1
ATOM 680 C CA . GLY A 1 97 ? 27.527 28.099 56.302 1.00 23.56 138 GLY A CA 1
ATOM 681 C C . GLY A 1 97 ? 28.960 28.347 56.765 1.00 27.75 138 GLY A C 1
ATOM 682 O O . GLY A 1 97 ? 29.826 28.661 55.974 1.00 28.84 138 GLY A O 1
ATOM 683 N N . LEU A 1 98 ? 29.172 28.332 58.070 1.00 29.40 139 LEU A N 1
ATOM 684 C CA . LEU A 1 98 ? 30.502 28.545 58.647 1.00 30.37 139 LEU A CA 1
ATOM 685 C C . LEU A 1 98 ? 30.965 27.228 59.209 1.00 34.94 139 LEU A C 1
ATOM 686 O O . LEU A 1 98 ? 30.184 26.243 59.278 1.00 34.13 139 LEU A O 1
ATOM 691 N N . SER A 1 99 ? 32.236 27.212 59.603 1.00 35.88 140 SER A N 1
ATOM 692 C CA . SER A 1 99 ? 32.865 26.026 60.196 1.00 35.91 140 SER A CA 1
ATOM 693 C C . SER A 1 99 ? 32.437 25.750 61.626 1.00 35.75 140 SER A C 1
ATOM 694 O O . SER A 1 99 ? 32.697 24.678 62.132 1.00 36.68 140 SER A O 1
ATOM 697 N N . GLU A 1 100 ? 31.793 26.693 62.293 1.00 35.95 141 GLU A N 1
ATOM 698 C CA . GLU A 1 100 ? 31.265 26.380 63.592 1.00 33.85 141 GLU A CA 1
ATOM 699 C C . GLU A 1 100 ? 30.119 27.305 63.884 1.00 31.95 141 GLU A C 1
ATOM 700 O O . GLU A 1 100 ? 29.977 28.336 63.219 1.00 29.88 141 GLU A O 1
ATOM 706 N N . ASP A 1 101 ? 29.327 26.963 64.899 1.00 31.00 142 ASP A N 1
ATOM 707 C CA . ASP A 1 101 ? 28.126 27.741 65.259 1.00 29.20 142 ASP A CA 1
ATOM 708 C C . ASP A 1 101 ? 28.600 29.005 65.909 1.00 27.88 142 ASP A C 1
ATOM 709 O O . ASP A 1 101 ? 29.360 28.968 66.847 1.00 29.22 142 ASP A O 1
ATOM 714 N N . VAL A 1 102 ? 28.153 30.146 65.426 1.00 26.37 143 VAL A N 1
ATOM 715 C CA . VAL A 1 102 ? 28.467 31.375 66.110 1.00 27.91 143 VAL A CA 1
ATOM 716 C C . VAL A 1 102 ? 27.223 32.120 66.634 1.00 28.71 143 VAL A C 1
ATOM 717 O O . VAL A 1 102 ? 27.288 33.328 66.830 1.00 28.00 143 VAL A O 1
ATOM 721 N N . GLY A 1 103 ? 26.083 31.451 66.846 1.00 24.38 144 GLY A N 1
ATOM 722 C CA . GLY A 1 103 ? 24.922 32.189 67.378 1.00 23.80 144 GLY A CA 1
ATOM 723 C C . GLY A 1 103 ? 24.111 32.961 66.327 1.00 23.66 144 GLY A C 1
ATOM 724 O O . GLY A 1 103 ? 23.276 33.863 66.637 1.00 25.72 144 GLY A O 1
ATOM 725 N N . GLN A 1 104 ? 24.315 32.600 65.072 1.00 22.64 145 GLN A N 1
ATOM 726 C CA . GLN A 1 104 ? 23.439 33.085 64.013 1.00 20.04 145 GLN A CA 1
ATOM 727 C C . GLN A 1 104 ? 21.995 32.748 64.311 1.00 18.02 145 GLN A C 1
ATOM 728 O O . GLN A 1 104 ? 21.662 31.693 64.920 1.00 16.91 145 GLN A O 1
ATOM 734 N N . LEU A 1 105 ? 21.141 33.623 63.858 1.00 15.94 146 LEU A N 1
ATOM 735 C CA . LEU A 1 105 ? 19.697 33.403 63.842 1.00 16.54 146 LEU A CA 1
ATOM 736 C C . LEU A 1 105 ? 19.266 32.195 63.018 1.00 15.58 146 LEU A C 1
ATOM 737 O O . LEU A 1 105 ? 18.410 31.409 63.470 1.00 17.25 146 LEU A O 1
ATOM 742 N N . SER A 1 106 ? 19.828 32.047 61.807 1.00 14.24 147 SER A N 1
ATOM 743 C CA . SER A 1 106 ? 19.581 30.892 60.987 1.00 13.99 147 SER A CA 1
ATOM 744 C C . SER A 1 106 ? 20.642 30.741 59.872 1.00 14.18 147 SER A C 1
ATOM 745 O O . SER A 1 106 ? 21.414 31.671 59.578 1.00 13.57 147 SER A O 1
ATOM 748 N N . PHE A 1 107 ? 20.636 29.554 59.268 1.00 13.25 148 PHE A N 1
ATOM 749 C CA . PHE A 1 107 ? 21.384 29.198 58.070 1.00 12.11 148 PHE A CA 1
ATOM 750 C C . PHE A 1 107 ? 20.367 28.712 57.044 1.00 10.91 148 PHE A C 1
ATOM 751 O O . PHE A 1 107 ? 19.716 27.719 57.222 1.00 11.79 148 PHE A O 1
ATOM 759 N N . VAL A 1 108 ? 20.149 29.529 56.035 1.00 10.09 149 VAL A N 1
ATOM 760 C CA . VAL A 1 108 ? 19.204 29.311 54.960 1.00 9.72 149 VAL A CA 1
ATOM 761 C C . VAL A 1 108 ? 20.042 28.831 53.770 1.00 10.35 149 VAL A C 1
ATOM 762 O O . VAL A 1 108 ? 20.969 29.540 53.319 1.00 9.95 149 VAL A O 1
ATOM 766 N N . GLY A 1 109 ? 19.707 27.653 53.240 1.00 10.45 150 GLY A N 1
ATOM 767 C CA . GLY A 1 109 ? 20.416 27.178 52.073 1.00 11.11 150 GLY A CA 1
ATOM 768 C C . GLY A 1 109 ? 20.185 25.686 51.833 1.00 12.23 150 GLY A C 1
ATOM 769 O O . GLY A 1 109 ? 19.452 25.009 52.561 1.00 11.05 150 GLY A O 1
ATOM 770 N N . SER A 1 110 ? 20.661 25.212 50.681 1.00 12.89 151 SER A N 1
ATOM 771 C CA . SER A 1 110 ? 20.327 23.853 50.261 1.00 15.78 151 SER A CA 1
ATOM 772 C C . SER A 1 110 ? 20.848 22.828 51.255 1.00 14.05 151 SER A C 1
ATOM 773 O O . SER A 1 110 ? 21.822 23.061 51.933 1.00 17.60 151 SER A O 1
ATOM 776 N N . ASP A 1 111 ? 20.187 21.679 51.255 1.00 15.41 152 ASP A N 1
ATOM 777 C CA . ASP A 1 111 ? 20.637 20.481 51.931 1.00 15.81 152 ASP A CA 1
ATOM 778 C C . ASP A 1 111 ? 21.483 19.679 50.946 1.00 15.14 152 ASP A C 1
ATOM 779 O O . ASP A 1 111 ? 20.942 18.985 50.063 1.00 15.66 152 ASP A O 1
ATOM 784 N N . PHE A 1 112 ? 22.780 19.824 51.079 1.00 15.65 153 PHE A N 1
ATOM 785 C CA . PHE A 1 112 ? 23.725 19.263 50.129 1.00 18.48 153 PHE A CA 1
ATOM 786 C C . PHE A 1 112 ? 23.621 17.716 50.136 1.00 17.65 153 PHE A C 1
ATOM 787 O O . PHE A 1 112 ? 23.814 17.117 49.099 1.00 17.45 153 PHE A O 1
ATOM 795 N N . ALA A 1 113 ? 23.240 17.102 51.268 1.00 16.69 154 ALA A N 1
ATOM 796 C CA . ALA A 1 113 ? 23.032 15.618 51.362 1.00 17.01 154 ALA A CA 1
ATOM 797 C C . ALA A 1 113 ? 21.872 15.167 50.575 1.00 19.68 154 ALA A C 1
ATOM 798 O O . ALA A 1 113 ? 21.909 14.122 49.944 1.00 19.08 154 ALA A O 1
ATOM 800 N N . GLU A 1 114 ? 20.807 15.987 50.551 1.00 20.44 155 GLU A N 1
ATOM 801 C CA . GLU A 1 114 ? 19.663 15.738 49.701 1.00 23.23 155 GLU A CA 1
ATOM 802 C C . GLU A 1 114 ? 20.007 15.789 48.212 1.00 19.50 155 GLU A C 1
ATOM 803 O O . GLU A 1 114 ? 19.589 14.927 47.465 1.00 19.96 155 GLU A O 1
ATOM 809 N N . ILE A 1 115 ? 20.766 16.800 47.813 1.00 17.06 156 ILE A N 1
ATOM 810 C CA . ILE A 1 115 ? 21.289 16.867 46.426 1.00 15.43 156 ILE A CA 1
ATOM 811 C C . ILE A 1 115 ? 21.974 15.532 46.023 1.00 13.96 156 ILE A C 1
ATOM 812 O O . ILE A 1 115 ? 21.673 15.009 44.982 1.00 13.18 156 ILE A O 1
ATOM 817 N N . GLY A 1 116 ? 22.876 15.057 46.830 1.00 13.98 157 GLY A N 1
ATOM 818 C CA . GLY A 1 116 ? 23.587 13.745 46.639 1.00 14.96 157 GLY A CA 1
ATOM 819 C C . GLY A 1 116 ? 22.694 12.534 46.517 1.00 18.68 157 GLY A C 1
ATOM 820 O O . GLY A 1 116 ? 22.893 11.698 45.637 1.00 16.83 157 GLY A O 1
ATOM 821 N N . ARG A 1 117 ? 21.659 12.444 47.357 1.00 18.61 158 ARG A N 1
ATOM 822 C CA A ARG A 1 117 ? 20.700 11.333 47.287 0.50 21.01 158 ARG A CA 1
ATOM 823 C CA B ARG A 1 117 ? 20.696 11.339 47.280 0.50 20.90 158 ARG A CA 1
ATOM 824 C C . ARG A 1 117 ? 19.838 11.404 46.050 1.00 20.53 158 ARG A C 1
ATOM 825 O O . ARG A 1 117 ? 19.489 10.368 45.458 1.00 17.48 158 ARG A O 1
ATOM 840 N N . LEU A 1 118 ? 19.448 12.603 45.654 1.00 17.72 159 LEU A N 1
ATOM 841 C CA . LEU A 1 118 ? 18.654 12.719 44.437 1.00 19.50 159 LEU A CA 1
ATOM 842 C C . LEU A 1 118 ? 19.430 12.234 43.185 1.00 16.88 159 LEU A C 1
ATOM 843 O O . LEU A 1 118 ? 18.875 11.505 42.282 1.00 16.39 159 LEU A O 1
ATOM 848 N N . LYS A 1 119 ? 20.696 12.644 43.129 1.00 14.66 160 LYS A N 1
ATOM 849 C CA . LYS A 1 119 ? 21.564 12.279 42.015 1.00 13.81 160 LYS A CA 1
ATOM 850 C C . LYS A 1 119 ? 21.858 10.760 41.948 1.00 13.36 160 LYS A C 1
ATOM 851 O O . LYS A 1 119 ? 21.763 10.154 40.872 1.00 14.84 160 LYS A O 1
ATOM 857 N N . ALA A 1 120 ? 22.207 10.221 43.078 1.00 14.05 161 ALA A N 1
ATOM 858 C CA . ALA A 1 120 ? 22.503 8.804 43.217 1.00 17.32 161 ALA A CA 1
ATOM 859 C C . ALA A 1 120 ? 21.286 7.934 42.946 1.00 20.02 161 ALA A C 1
ATOM 860 O O . ALA A 1 120 ? 21.412 6.910 42.222 1.00 20.36 161 ALA A O 1
ATOM 862 N N . THR A 1 121 ? 20.085 8.377 43.397 1.00 18.33 162 THR A N 1
ATOM 863 C CA . THR A 1 121 ? 18.859 7.668 43.141 1.00 19.23 162 THR A CA 1
ATOM 864 C C . THR A 1 121 ? 18.435 7.686 41.681 1.00 18.74 162 THR A C 1
ATOM 865 O O . THR A 1 121 ? 17.935 6.654 41.143 1.00 19.80 162 THR A O 1
ATOM 869 N N . TYR A 1 122 ? 18.636 8.830 41.007 1.00 15.81 163 TYR A N 1
ATOM 870 C CA . TYR A 1 122 ? 18.373 8.929 39.631 1.00 17.38 163 TYR A CA 1
ATOM 871 C C . TYR A 1 122 ? 19.156 7.823 38.885 1.00 17.71 163 TYR A C 1
ATOM 872 O O . TYR A 1 122 ? 18.602 7.164 37.967 1.00 16.93 163 TYR A O 1
ATOM 881 N N . ILE A 1 123 ? 20.426 7.707 39.227 1.00 18.16 164 ILE A N 1
ATOM 882 C CA . ILE A 1 123 ? 21.341 6.779 38.537 1.00 19.21 164 ILE A CA 1
ATOM 883 C C . ILE A 1 123 ? 20.94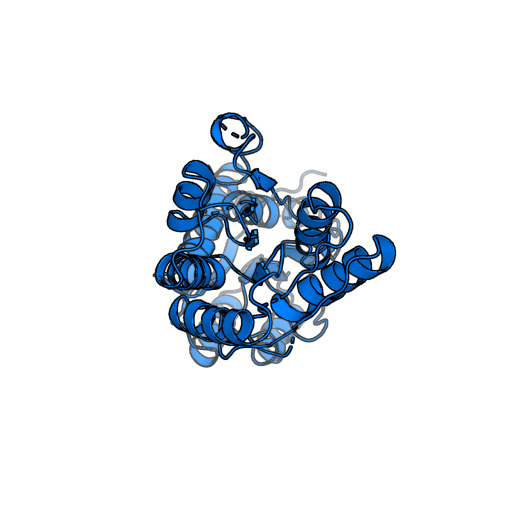5 5.334 38.887 1.00 20.70 164 ILE A C 1
ATOM 884 O O . ILE A 1 123 ? 20.756 4.522 37.998 1.00 22.61 164 ILE A O 1
ATOM 889 N N . ALA A 1 124 ? 20.783 5.068 40.173 1.00 21.94 165 ALA A N 1
ATOM 890 C CA . ALA A 1 124 ? 20.299 3.772 40.642 1.00 25.91 165 ALA A CA 1
ATOM 891 C C . ALA A 1 124 ? 18.983 3.324 39.925 1.00 26.89 165 ALA A C 1
ATOM 892 O O . ALA A 1 124 ? 18.922 2.233 39.413 1.00 23.55 165 ALA A O 1
ATOM 894 N N . ASP A 1 125 ? 17.987 4.185 39.788 1.00 27.76 166 ASP A N 1
ATOM 895 C CA . ASP A 1 125 ? 16.768 3.775 39.125 1.00 29.26 166 ASP A CA 1
ATOM 896 C C . ASP A 1 125 ? 17.006 3.397 37.658 1.00 29.19 166 ASP A C 1
ATOM 897 O O . ASP A 1 125 ? 16.202 2.670 37.087 1.00 23.52 166 ASP A O 1
ATOM 902 N N . ARG A 1 126 ? 18.077 3.894 37.027 1.00 25.84 167 ARG A N 1
ATOM 903 C CA . ARG A 1 126 ? 18.152 3.776 35.610 1.00 27.81 167 ARG A CA 1
ATOM 904 C C . ARG A 1 126 ? 19.199 2.843 35.119 1.00 27.38 167 ARG A C 1
ATOM 905 O O . ARG A 1 126 ? 19.150 2.474 33.957 1.00 27.47 167 ARG A O 1
ATOM 913 N N . LEU A 1 127 ? 20.115 2.448 35.981 1.00 27.09 168 LEU A N 1
ATOM 914 C CA . LEU A 1 127 ? 21.295 1.705 35.581 1.00 33.67 168 LEU A CA 1
ATOM 915 C C . LEU A 1 127 ? 20.955 0.257 35.215 1.00 38.88 168 LEU A C 1
ATOM 916 O O . LEU A 1 127 ? 20.177 -0.343 35.935 1.00 35.21 168 LEU A O 1
ATOM 921 N N . GLY A 1 128 ? 21.556 -0.299 34.143 1.00 43.43 169 GLY A N 1
ATOM 922 C CA . GLY A 1 128 ? 21.498 -1.761 33.840 1.00 47.14 169 GLY A CA 1
ATOM 923 C C . GLY A 1 128 ? 21.927 -2.645 35.013 1.00 52.66 169 GLY A C 1
ATOM 924 O O . GLY A 1 128 ? 22.420 -2.141 36.024 1.00 53.64 169 GLY A O 1
ATOM 925 N N . ASP A 1 129 ? 21.772 -3.966 34.887 1.00 57.72 170 ASP A N 1
ATOM 926 C CA . ASP A 1 129 ? 21.887 -4.882 36.061 1.00 61.71 170 ASP A CA 1
ATOM 927 C C . ASP A 1 129 ? 23.281 -4.984 36.714 1.00 51.79 170 ASP A C 1
ATOM 928 O O . ASP A 1 129 ? 23.388 -4.916 37.937 1.00 54.69 170 ASP A O 1
ATOM 933 N N . GLY A 1 130 ? 24.334 -5.171 35.924 1.00 47.35 171 GLY A N 1
ATOM 934 C CA . GLY A 1 130 ? 25.708 -5.129 36.472 1.00 46.08 171 GLY A CA 1
ATOM 935 C C . GLY A 1 130 ? 26.372 -3.743 36.429 1.00 42.41 171 GLY A C 1
ATOM 936 O O . GLY A 1 130 ? 27.581 -3.630 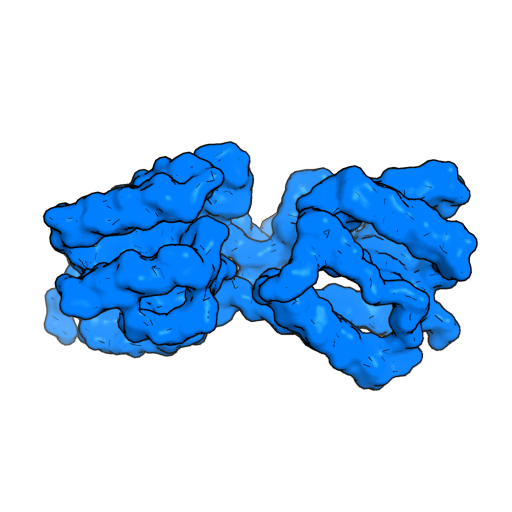36.569 1.00 39.88 171 GLY A O 1
ATOM 937 N N . GLY A 1 131 ? 25.585 -2.683 36.227 1.00 38.15 172 GLY A N 1
ATOM 938 C CA . GLY A 1 131 ? 26.139 -1.347 35.911 1.00 35.74 172 GLY A CA 1
ATOM 939 C C . GLY A 1 131 ? 26.873 -0.739 37.087 1.00 27.23 172 GLY A C 1
ATOM 940 O O . GLY A 1 131 ? 26.594 -1.037 38.228 1.00 23.29 172 GLY A O 1
ATOM 941 N N . THR A 1 132 ? 27.858 0.092 36.792 1.00 25.44 173 THR A N 1
ATOM 942 C CA . THR A 1 132 ? 28.761 0.582 37.835 1.00 21.02 173 THR A CA 1
ATOM 943 C C . THR A 1 132 ? 28.806 2.120 37.685 1.00 18.65 173 TH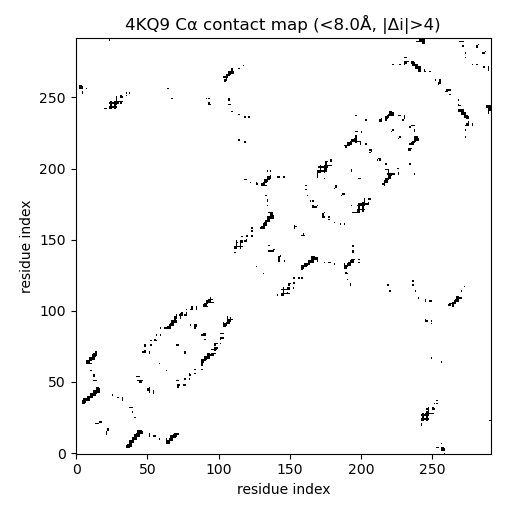R A C 1
ATOM 944 O O . THR A 1 132 ? 28.391 2.649 36.675 1.00 20.48 173 THR A O 1
ATOM 948 N N . VAL A 1 133 ? 29.386 2.794 38.658 1.00 17.81 174 VAL A N 1
ATOM 949 C CA . VAL A 1 133 ? 29.425 4.277 38.685 1.00 15.60 174 VAL A CA 1
ATOM 950 C C . VAL A 1 133 ? 30.822 4.737 39.113 1.00 13.91 174 VAL A C 1
ATOM 951 O O . VAL A 1 133 ? 31.513 4.042 39.872 1.00 14.33 174 VAL A O 1
ATOM 955 N N . ALA A 1 134 ? 31.234 5.913 38.645 1.00 12.69 175 ALA A N 1
ATOM 956 C CA . ALA A 1 134 ? 32.373 6.598 39.146 1.00 12.05 175 ALA A CA 1
ATOM 957 C C . ALA A 1 134 ? 31.966 7.983 39.612 1.00 12.23 175 ALA A C 1
ATOM 958 O O . ALA A 1 134 ? 30.951 8.562 39.166 1.00 12.49 175 ALA A O 1
ATOM 968 N N . VAL A 1 136 ? 33.380 11.829 40.384 1.00 10.95 177 VAL A N 1
ATOM 969 C CA . VAL A 1 136 ? 34.362 12.892 40.198 1.00 11.09 177 VAL A CA 1
ATOM 970 C C . VAL A 1 136 ? 33.969 14.048 41.100 1.00 11.87 177 VAL A C 1
ATOM 971 O O . VAL A 1 136 ? 33.112 14.912 40.751 1.00 11.60 177 VAL A O 1
ATOM 975 N N . ASN A 1 137 ? 34.605 14.081 42.244 1.00 12.16 178 ASN A N 1
ATOM 976 C CA . ASN A 1 137 ? 34.281 15.032 43.286 1.00 14.44 178 ASN A CA 1
ATOM 977 C C . ASN A 1 137 ? 35.101 16.247 43.043 1.00 16.65 178 ASN A C 1
ATOM 978 O O . ASN A 1 137 ? 36.082 16.155 42.328 1.00 20.18 178 ASN A O 1
ATOM 983 N N . GLY A 1 138 ? 34.666 17.421 43.537 1.00 17.67 179 GLY A N 1
ATOM 984 C CA . GLY A 1 138 ? 35.442 18.668 43.418 1.00 19.04 179 GLY A CA 1
ATOM 985 C C . GLY A 1 138 ? 36.484 18.660 44.579 1.00 20.48 179 GLY A C 1
ATOM 986 O O . GLY A 1 138 ? 37.044 17.596 44.907 1.00 16.30 179 GLY A O 1
ATOM 987 N N . THR A 1 139 ? 36.728 19.829 45.183 1.00 21.43 180 THR A N 1
ATOM 988 C CA . THR A 1 139 ? 37.777 20.016 46.258 1.00 20.75 180 THR A CA 1
ATOM 989 C C . THR A 1 139 ? 37.579 19.273 47.555 1.00 22.45 180 THR A C 1
ATOM 990 O O . THR A 1 139 ? 36.544 19.332 48.245 1.00 19.31 180 THR A O 1
ATOM 994 N N . ARG A 1 140 ? 38.594 18.492 47.925 1.00 24.87 181 ARG A N 1
ATOM 995 C CA A ARG A 1 140 ? 38.516 17.613 49.094 0.50 25.80 181 ARG A CA 1
ATOM 996 C CA B ARG A 1 140 ? 38.436 17.620 49.089 0.50 24.81 181 ARG A CA 1
ATOM 997 C C . ARG A 1 140 ? 38.239 18.467 50.343 1.00 25.27 181 ARG A C 1
ATOM 998 O O . ARG A 1 140 ? 38.780 19.537 50.469 1.00 21.94 181 ARG A O 1
ATOM 1013 N N . GLY A 1 141 ? 37.359 18.023 51.245 1.00 26.19 182 GLY A N 1
ATOM 1014 C CA . GLY A 1 141 ? 37.040 18.784 52.471 1.00 26.58 182 GLY A CA 1
ATOM 1015 C C . GLY A 1 141 ? 35.982 19.911 52.366 1.00 30.86 182 GLY A C 1
ATOM 1016 O O . GLY A 1 141 ? 35.464 20.373 53.403 1.00 30.97 182 GLY A O 1
ATOM 1030 N N . SER A 1 143 ? 32.522 21.355 52.131 1.00 28.93 184 SER A N 1
ATOM 1031 C CA . SER A 1 143 ? 31.273 20.859 52.606 1.00 29.23 184 SER A CA 1
ATOM 1032 C C . SER A 1 143 ? 30.322 20.500 51.448 1.00 26.21 184 SER A C 1
ATOM 1033 O O . SER A 1 143 ? 29.624 19.479 51.504 1.00 28.27 184 SER A O 1
ATOM 1036 N N . PHE A 1 144 ? 30.303 21.327 50.405 1.00 23.08 185 PHE A N 1
ATOM 1037 C CA . PHE A 1 144 ? 29.399 21.082 49.251 1.00 22.20 185 PHE A CA 1
ATOM 1038 C C . PHE A 1 144 ? 29.754 19.727 48.619 1.00 20.28 185 PHE A C 1
ATOM 1039 O O . PHE A 1 144 ? 28.855 18.959 48.309 1.00 23.17 185 PHE A O 1
ATOM 1047 N N . VAL A 1 145 ? 31.058 19.425 48.547 1.00 19.67 186 VAL A N 1
ATOM 1048 C CA . VAL A 1 145 ? 31.607 18.198 47.948 1.00 19.53 186 VAL A CA 1
ATOM 1049 C C . VAL A 1 145 ? 31.406 17.000 48.822 1.00 19.83 186 VAL A C 1
ATOM 1050 O O . VAL A 1 145 ? 30.817 15.961 48.405 1.00 16.47 186 VAL A O 1
ATOM 1054 N N . GLU A 1 146 ? 31.821 17.129 50.089 1.00 21.11 187 GLU A N 1
ATOM 1055 C CA . GLU A 1 146 ? 31.774 16.016 51.014 1.00 21.19 187 GLU A CA 1
ATOM 1056 C C . GLU A 1 146 ? 30.407 15.614 51.448 1.00 20.88 187 GLU A C 1
ATOM 1057 O O . GLU A 1 146 ? 30.087 14.428 51.509 1.00 19.88 187 GLU A O 1
ATOM 1063 N N . GLU A 1 147 ? 29.531 16.576 51.712 1.00 20.04 188 GLU A N 1
ATOM 1064 C CA . GLU A 1 147 ? 28.213 16.197 52.176 1.00 20.07 188 GLU A CA 1
ATOM 1065 C C . GLU A 1 147 ? 27.401 15.546 51.092 1.00 20.77 188 GLU A C 1
ATOM 1066 O O . GLU A 1 147 ? 26.710 14.529 51.346 1.00 19.45 188 GLU A O 1
ATOM 1072 N N . GLN A 1 148 ? 27.441 16.113 49.881 1.00 18.62 189 GLN A N 1
ATOM 1073 C CA . GLN A 1 148 ? 26.724 15.443 48.790 1.00 19.40 189 GLN A CA 1
ATOM 1074 C C . GLN A 1 148 ? 27.309 14.045 48.480 1.00 18.98 189 GLN A C 1
ATOM 1075 O O . GLN A 1 148 ? 26.555 13.106 48.177 1.00 19.16 189 GLN A O 1
ATOM 1081 N N . GLY A 1 149 ? 28.609 13.918 48.589 1.00 17.32 190 GLY A N 1
ATOM 1082 C CA . GLY A 1 149 ? 29.314 12.674 48.248 1.00 20.13 190 GLY A CA 1
ATOM 1083 C C . GLY A 1 149 ? 29.018 11.558 49.225 1.00 20.21 190 GLY A C 1
ATOM 1084 O O . GLY A 1 149 ? 28.802 10.411 48.821 1.00 21.30 190 GLY A O 1
ATOM 1085 N N . GLU A 1 150 ? 29.000 11.858 50.520 1.00 22.35 191 GLU A N 1
ATOM 1086 C CA . GLU A 1 150 ? 28.661 10.828 51.480 1.00 23.10 191 GLU A CA 1
ATOM 1087 C C . GLU A 1 150 ? 27.194 10.434 51.324 1.00 23.26 191 GLU A C 1
ATOM 1088 O O . GLU A 1 150 ? 26.850 9.258 51.327 1.00 21.97 191 GLU A O 1
ATOM 1094 N N . ALA A 1 151 ? 26.313 11.380 51.046 1.00 19.71 192 ALA A N 1
ATOM 1095 C CA . ALA A 1 151 ? 24.950 10.993 50.824 1.00 20.11 192 ALA A CA 1
ATOM 1096 C C . ALA A 1 151 ? 24.834 10.043 49.602 1.00 22.01 192 ALA A C 1
ATOM 1097 O O . ALA A 1 151 ? 24.002 9.112 49.602 1.00 22.16 192 ALA A O 1
ATOM 1099 N N . ALA A 1 152 ? 25.643 10.292 48.549 1.00 19.33 193 ALA A N 1
ATOM 1100 C CA . ALA A 1 152 ? 25.527 9.527 47.338 1.00 16.99 193 ALA A CA 1
ATOM 1101 C C . ALA A 1 152 ? 26.090 8.116 47.524 1.00 17.55 193 ALA A C 1
ATOM 1102 O O . ALA A 1 152 ? 25.508 7.151 47.039 1.00 16.59 193 ALA A O 1
ATOM 1104 N N . ARG A 1 153 ? 27.196 8.005 48.223 1.00 17.43 194 ARG A N 1
ATOM 1105 C CA . ARG A 1 153 ? 27.760 6.695 48.486 1.00 20.88 194 ARG A CA 1
ATOM 1106 C C . ARG A 1 153 ? 26.757 5.790 49.253 1.00 23.88 194 ARG A C 1
ATOM 1107 O O . ARG A 1 153 ? 26.668 4.555 48.982 1.00 18.87 194 ARG A O 1
ATOM 1115 N N . GLU A 1 154 ? 26.023 6.394 50.208 1.00 22.11 195 GLU A N 1
ATOM 1116 C CA . GLU A 1 154 ? 25.032 5.627 50.950 1.00 24.94 195 GLU A CA 1
ATOM 1117 C C . GLU A 1 154 ? 23.928 5.080 50.038 1.00 23.02 195 GLU A C 1
ATOM 1118 O O . GLU A 1 154 ? 23.481 3.931 50.216 1.00 20.75 195 GLU A O 1
ATOM 1124 N N . VAL A 1 155 ? 23.465 5.883 49.080 1.00 19.24 196 VAL A N 1
ATOM 1125 C CA . VAL A 1 155 ? 22.471 5.423 48.138 1.00 21.34 196 VAL A CA 1
ATOM 1126 C C . VAL A 1 155 ? 23.076 4.286 47.313 1.00 23.74 196 VAL A C 1
ATOM 1127 O O . VAL A 1 155 ? 22.420 3.272 47.173 1.00 23.16 196 VAL A O 1
ATOM 1131 N N . PHE A 1 156 ? 24.317 4.433 46.801 1.00 22.57 197 PHE A N 1
ATOM 1132 C CA . PHE A 1 156 ? 24.845 3.411 45.912 1.00 21.48 197 PHE A CA 1
ATOM 1133 C C . PHE A 1 156 ? 24.975 2.052 46.675 1.00 23.86 197 PHE A C 1
ATOM 1134 O O . PHE A 1 156 ? 24.668 0.974 46.130 1.00 22.78 197 PHE A O 1
ATOM 1142 N N . GLU A 1 157 ? 25.449 2.120 47.911 1.00 26.54 198 GLU A N 1
ATOM 1143 C CA . GLU A 1 157 ? 25.505 0.944 48.803 1.00 33.58 198 GLU A CA 1
ATOM 1144 C C . GLU A 1 157 ? 24.143 0.269 48.932 1.00 34.38 198 GLU A C 1
ATOM 1145 O O . GLU A 1 157 ? 24.007 -0.888 48.609 1.00 32.39 198 GLU A O 1
ATOM 1151 N N . GLU A 1 158 ? 23.158 1.031 49.371 1.00 31.78 199 GLU A N 1
ATOM 1152 C CA . GLU A 1 158 ? 21.826 0.552 49.592 1.00 35.79 199 GLU A CA 1
ATOM 1153 C C . GLU A 1 158 ? 21.197 -0.052 48.333 1.00 37.12 199 GLU A C 1
ATOM 1154 O O . GLU A 1 158 ? 20.402 -1.001 48.435 1.00 36.74 199 GLU A O 1
ATOM 1157 N N . ARG A 1 159 ? 21.547 0.469 47.149 1.00 32.33 200 ARG A N 1
ATOM 1158 C CA . ARG A 1 159 ? 20.953 -0.053 45.906 1.00 29.86 200 ARG A CA 1
ATOM 1159 C C . ARG A 1 159 ? 21.780 -1.071 45.170 1.00 27.80 200 ARG A C 1
ATOM 1160 O O . ARG A 1 159 ? 21.345 -1.515 44.092 1.00 28.67 200 ARG A O 1
ATOM 1168 N N . GLY A 1 160 ? 22.957 -1.400 45.718 1.00 23.07 201 GLY A N 1
ATOM 1169 C CA . GLY A 1 160 ? 23.836 -2.422 45.196 1.00 27.44 201 GLY A CA 1
ATOM 1170 C C . GLY A 1 160 ? 24.734 -2.048 44.011 1.00 30.27 201 GLY A C 1
ATOM 1171 O O . GLY A 1 160 ? 25.159 -2.909 43.261 1.00 31.86 201 GLY A O 1
ATOM 1172 N N . ILE A 1 161 ? 25.060 -0.761 43.896 1.00 29.45 202 ILE A N 1
ATOM 1173 C CA . ILE A 1 161 ? 25.782 -0.203 42.766 1.00 28.10 202 ILE A CA 1
ATOM 1174 C C . ILE A 1 161 ? 27.232 -0.037 43.167 1.00 26.61 202 ILE A C 1
ATOM 1175 O O . ILE A 1 161 ? 27.555 0.681 44.103 1.00 25.60 202 ILE A O 1
ATOM 1180 N N . GLU A 1 162 ? 28.109 -0.725 42.435 1.00 24.35 203 GLU A N 1
ATOM 1181 C CA . GLU A 1 162 ? 29.519 -0.706 42.698 1.00 21.25 203 GLU A CA 1
ATOM 1182 C C . GLU A 1 162 ? 30.139 0.595 42.193 1.00 20.25 203 GLU A C 1
ATOM 1183 O O . GLU A 1 162 ? 29.945 0.960 41.043 1.00 19.44 203 GLU A O 1
ATOM 1189 N N . ILE A 1 163 ? 30.925 1.232 43.040 1.00 20.86 204 ILE A N 1
ATOM 1190 C CA . ILE A 1 163 ? 31.613 2.485 42.669 1.00 21.23 204 ILE A CA 1
ATOM 1191 C C . ILE A 1 163 ? 33.007 2.112 42.319 1.00 18.83 204 ILE A C 1
ATOM 1192 O O . ILE A 1 163 ? 33.720 1.644 43.184 1.00 21.59 204 ILE A O 1
ATOM 1197 N N . VAL A 1 164 ? 33.402 2.310 41.070 1.00 16.41 205 VAL A N 1
ATOM 1198 C CA . VAL A 1 164 ? 34.682 1.804 40.571 1.00 16.69 205 VAL A CA 1
ATOM 1199 C C . VAL A 1 164 ? 35.812 2.779 40.656 1.00 16.87 205 VAL A C 1
ATOM 1200 O O . VAL A 1 164 ? 36.948 2.371 40.584 1.00 16.20 205 VAL A O 1
ATOM 1204 N N . ASP A 1 165 ? 35.501 4.082 40.759 1.00 15.26 206 ASP A N 1
ATOM 1205 C CA . ASP A 1 165 ? 36.503 5.115 40.916 1.00 16.56 206 ASP A CA 1
ATOM 1206 C C . ASP A 1 165 ? 35.768 6.243 41.657 1.00 17.07 206 ASP A C 1
ATOM 1207 O O . ASP A 1 165 ? 34.605 6.504 41.431 1.00 15.43 206 ASP A O 1
ATOM 1212 N N . ASP A 1 166 ? 36.457 6.849 42.593 1.00 19.06 207 ASP A N 1
ATOM 1213 C CA . ASP A 1 166 ? 35.869 7.807 43.483 1.00 20.27 207 ASP A CA 1
ATOM 1214 C C . ASP A 1 166 ? 37.007 8.724 43.758 1.00 19.32 207 ASP A C 1
ATOM 1215 O O . ASP A 1 166 ? 37.713 8.446 44.723 1.00 18.72 207 ASP A O 1
ATOM 1220 N N . VAL A 1 167 ? 37.150 9.791 42.948 1.00 16.91 208 VAL A N 1
ATOM 1221 C CA . VAL A 1 167 ? 38.263 10.695 42.922 1.00 18.14 208 VAL A CA 1
ATOM 1222 C C . VAL A 1 167 ? 37.908 12.161 43.252 1.00 21.22 208 VAL A C 1
ATOM 1223 O O . VAL A 1 167 ? 36.753 12.577 43.134 1.00 18.68 208 VAL A O 1
ATOM 1227 N N . TYR A 1 168 ? 38.899 12.885 43.778 1.00 22.87 209 TYR A N 1
ATOM 1228 C CA . TYR A 1 168 ? 38.728 14.296 44.219 1.00 21.43 209 TYR A CA 1
ATOM 1229 C C . TYR A 1 168 ? 39.557 15.031 43.238 1.00 20.72 209 TYR A C 1
ATOM 1230 O O . TYR A 1 168 ? 40.440 14.442 42.673 1.00 21.67 209 TYR A O 1
ATOM 1239 N N . THR A 1 169 ? 39.210 16.270 42.908 1.00 21.68 210 THR A N 1
ATOM 1240 C CA . THR A 1 169 ? 39.877 17.047 41.876 1.00 19.40 210 THR A CA 1
ATOM 1241 C C . THR A 1 169 ? 40.304 18.396 42.530 1.00 21.17 210 THR A C 1
ATOM 1242 O O . THR A 1 169 ? 39.928 18.658 43.675 1.00 21.05 210 THR A O 1
ATOM 1246 N N . LYS A 1 170 ? 40.981 19.261 41.787 1.00 20.18 211 LYS A N 1
ATOM 1247 C CA . LYS A 1 170 ? 41.531 20.498 42.374 1.00 26.15 211 LYS A CA 1
ATOM 1248 C C . LYS A 1 170 ? 40.390 21.435 42.689 1.00 26.62 211 LYS A C 1
ATOM 1249 O O . LYS A 1 170 ? 40.330 22.053 43.754 1.00 27.67 211 LYS A O 1
ATOM 1251 N N . ALA A 1 171 ? 39.475 21.522 41.725 1.00 26.66 212 ALA A N 1
ATOM 1252 C CA . ALA A 1 171 ? 38.278 22.315 41.862 1.00 26.29 212 ALA A CA 1
ATOM 1253 C C . ALA A 1 171 ? 37.233 21.833 40.860 1.00 23.34 212 ALA A C 1
ATOM 1254 O O . ALA A 1 171 ? 37.516 21.060 39.925 1.00 21.12 212 ALA A O 1
ATOM 1256 N N . ILE A 1 172 ? 36.044 22.395 40.980 1.00 21.92 213 ILE A N 1
ATOM 1257 C CA . ILE A 1 172 ? 35.019 22.059 39.994 1.00 20.18 213 ILE A CA 1
ATOM 1258 C C . ILE A 1 172 ? 35.157 22.950 38.765 1.00 19.73 213 ILE A C 1
ATOM 1259 O O . ILE A 1 172 ? 34.535 24.004 38.742 1.00 22.12 213 ILE A O 1
ATOM 1264 N N . THR A 1 173 ? 35.850 22.462 37.731 1.00 21.87 214 THR A N 1
ATOM 1265 C CA . THR A 1 173 ? 36.087 23.129 36.456 1.00 21.33 214 THR A CA 1
ATOM 1266 C C . THR A 1 173 ? 36.003 22.155 35.304 1.00 22.20 214 THR A C 1
ATOM 1267 O O . THR A 1 173 ? 36.296 20.973 35.491 1.00 20.89 214 THR A O 1
ATOM 1271 N N . PRO A 1 174 ? 35.692 22.641 34.083 1.00 21.48 215 PRO A N 1
ATOM 1272 C CA . PRO A 1 174 ? 35.655 21.768 32.914 1.00 23.24 215 PRO A CA 1
ATOM 1273 C C . PRO A 1 174 ? 36.957 21.044 32.671 1.00 25.45 215 PRO A C 1
ATOM 1274 O O . PRO A 1 174 ? 36.974 19.869 32.245 1.00 21.08 215 PRO A O 1
ATOM 1278 N N . ASP A 1 175 ? 38.069 21.733 32.921 1.00 26.47 216 ASP A N 1
ATOM 1279 C CA . ASP A 1 175 ? 39.353 21.059 32.697 1.00 27.17 216 ASP A CA 1
ATOM 1280 C C . ASP A 1 175 ? 39.649 19.934 33.639 1.00 21.72 216 ASP A C 1
ATOM 1281 O O . ASP A 1 175 ? 40.215 18.936 33.220 1.00 20.12 216 ASP A O 1
ATOM 1286 N N . GLU A 1 176 ? 39.320 20.151 34.892 1.00 21.58 217 GLU A N 1
ATOM 1287 C CA . GLU A 1 176 ? 39.460 19.197 35.952 1.00 24.04 217 GLU A CA 1
ATOM 1288 C C . GLU A 1 176 ? 38.542 17.997 35.662 1.00 22.81 217 GLU A C 1
ATOM 1289 O O . GLU A 1 176 ? 38.965 16.810 35.790 1.00 17.54 217 GLU A O 1
ATOM 1295 N N . GLY A 1 177 ? 37.302 18.301 35.251 1.00 17.88 218 GLY A N 1
ATOM 1296 C CA . GLY A 1 177 ? 36.343 17.228 34.824 1.00 16.52 218 GLY A CA 1
ATOM 1297 C C . GLY A 1 177 ? 36.784 16.352 33.660 1.00 14.72 218 GLY A C 1
ATOM 1298 O O . GLY A 1 177 ? 36.594 15.103 33.601 1.00 14.41 218 GLY A O 1
ATOM 1299 N N . LEU A 1 178 ? 37.357 17.014 32.675 1.00 15.64 219 LEU A N 1
ATOM 1300 C CA . LEU A 1 178 ? 37.787 16.389 31.501 1.00 17.98 219 LEU A CA 1
ATOM 1301 C C . LEU A 1 178 ? 38.992 15.452 31.799 1.00 16.79 219 LEU A C 1
ATOM 1302 O O . LEU A 1 178 ? 38.976 14.308 31.406 1.00 16.65 219 LEU A O 1
ATOM 1307 N N . THR A 1 179 ? 39.950 15.920 32.548 1.00 18.24 220 THR A N 1
ATOM 1308 C CA . THR A 1 179 ? 41.115 15.075 32.910 1.00 20.03 220 THR A CA 1
ATOM 1309 C C . THR A 1 179 ? 40.796 13.892 33.747 1.00 17.64 220 THR A C 1
ATOM 1310 O O . THR A 1 179 ? 41.184 12.774 33.453 1.00 17.33 220 THR A O 1
ATOM 1314 N N . ALA A 1 180 ? 39.983 14.124 34.745 1.00 16.32 221 ALA A N 1
ATOM 1315 C CA . ALA A 1 180 ? 39.604 13.043 35.595 1.00 16.39 221 ALA A CA 1
ATOM 1316 C C . ALA A 1 180 ? 38.800 11.980 34.857 1.00 13.83 221 ALA A C 1
ATOM 1317 O O . ALA A 1 180 ? 38.984 10.744 35.061 1.00 14.12 221 ALA A O 1
ATOM 1319 N N . THR A 1 181 ? 37.882 12.430 34.002 1.00 12.95 222 THR A N 1
ATOM 1320 C CA . THR A 1 181 ? 37.045 11.503 33.232 1.00 12.51 222 THR A CA 1
ATOM 1321 C C . THR A 1 181 ? 37.854 10.728 32.208 1.00 13.78 222 THR A C 1
ATOM 1322 O O . THR A 1 181 ? 37.647 9.512 32.046 1.00 12.35 222 THR A O 1
ATOM 1326 N N . GLN A 1 182 ? 38.778 11.402 31.514 1.00 15.99 223 GLN A N 1
ATOM 1327 C CA . GLN A 1 182 ? 39.550 10.650 30.544 1.00 19.55 223 GLN A CA 1
ATOM 1328 C C . GLN A 1 182 ? 40.389 9.557 31.224 1.00 15.88 223 GLN A C 1
ATOM 1329 O O . GLN A 1 182 ? 40.394 8.461 30.747 1.00 15.39 223 GLN A O 1
ATOM 1335 N N . ASN A 1 183 ? 40.916 9.812 32.417 1.00 15.72 224 ASN A N 1
ATOM 13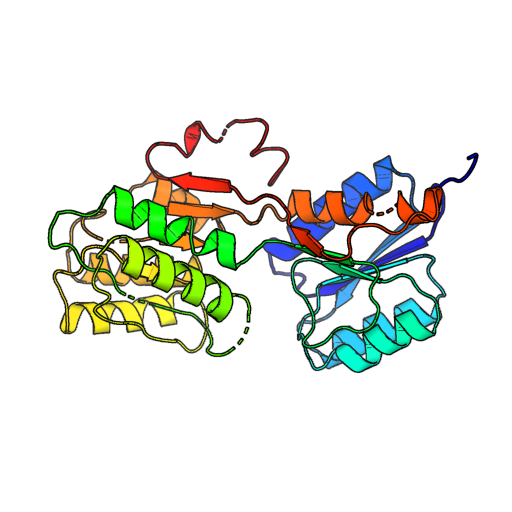36 C CA . ASN A 1 183 ? 41.681 8.785 33.170 1.00 16.20 224 ASN A CA 1
ATOM 1337 C C . ASN A 1 183 ? 40.803 7.684 33.650 1.00 16.06 224 ASN A C 1
ATOM 1338 O O . ASN A 1 183 ? 41.184 6.509 33.525 1.00 15.03 224 ASN A O 1
ATOM 1343 N N . ILE A 1 184 ? 39.627 8.029 34.194 1.00 14.20 225 ILE A N 1
ATOM 1344 C CA . ILE A 1 184 ? 38.672 7.029 34.590 1.00 13.82 225 ILE A CA 1
ATOM 1345 C C . ILE A 1 184 ? 38.372 6.090 33.448 1.00 14.89 225 ILE A C 1
ATOM 1346 O O . ILE A 1 184 ? 38.309 4.881 33.623 1.00 15.06 225 ILE A O 1
ATOM 1351 N N . LEU A 1 185 ? 38.109 6.643 32.292 1.00 14.97 226 LEU A N 1
ATOM 1352 C CA . LEU A 1 185 ? 37.677 5.813 31.165 1.00 16.20 226 LEU A CA 1
ATOM 1353 C C . LEU A 1 185 ? 38.832 4.940 30.667 1.00 16.41 226 LEU A C 1
ATOM 1354 O O . LEU A 1 185 ? 38.576 3.924 30.069 1.00 15.75 226 LEU A O 1
ATOM 1359 N N . THR A 1 186 ? 40.086 5.336 30.889 1.00 16.29 227 THR A N 1
ATOM 1360 C CA . THR A 1 186 ? 41.192 4.467 30.468 1.00 16.90 227 THR A CA 1
ATOM 1361 C C . THR A 1 186 ? 41.257 3.199 31.349 1.00 19.25 227 THR A C 1
ATOM 1362 O O . THR A 1 186 ? 41.800 2.210 30.943 1.00 16.35 227 THR A O 1
ATOM 1366 N N . ARG A 1 187 ? 40.787 3.326 32.590 1.00 18.91 228 ARG A N 1
ATOM 1367 C CA . ARG A 1 187 ? 40.817 2.263 33.591 1.00 19.65 228 ARG A CA 1
ATOM 1368 C C . ARG A 1 187 ? 39.496 1.504 33.597 1.00 21.16 228 ARG A C 1
ATOM 1369 O O . ARG A 1 187 ? 39.484 0.311 33.864 1.00 21.73 228 ARG A O 1
ATOM 1377 N N . HIS A 1 188 ? 38.375 2.192 33.374 1.00 18.52 229 HIS A N 1
ATOM 1378 C CA . HIS A 1 188 ? 37.073 1.520 33.462 1.00 20.14 229 HIS A CA 1
ATOM 1379 C C . HIS A 1 188 ? 36.161 1.963 32.348 1.00 20.86 229 HIS A C 1
ATOM 1380 O O . HIS A 1 188 ? 35.210 2.739 32.552 1.00 21.13 229 HIS A O 1
ATOM 1387 N N . SER A 1 189 ? 36.477 1.555 31.138 1.00 22.94 230 SER A N 1
ATOM 1388 C CA . SER A 1 189 ? 35.776 2.112 29.969 1.00 23.95 230 SER A CA 1
ATOM 1389 C C . SER A 1 189 ? 34.277 1.769 29.877 1.00 23.92 230 SER A C 1
ATOM 1390 O O . SER A 1 189 ? 33.557 2.439 29.143 1.00 24.42 230 SER A O 1
ATOM 1393 N N . ASP A 1 190 ? 33.844 0.765 30.628 1.00 23.93 231 ASP A N 1
ATOM 1394 C CA . ASP A 1 190 ? 32.463 0.274 30.655 1.00 27.58 231 ASP A CA 1
ATOM 1395 C C . ASP A 1 190 ? 31.595 0.846 31.794 1.00 24.49 231 ASP A C 1
ATOM 1396 O O . ASP A 1 190 ? 30.517 0.330 32.023 1.00 24.01 231 ASP A O 1
ATOM 1401 N N . VAL A 1 191 ? 32.081 1.856 32.514 1.00 19.36 232 VAL A N 1
ATOM 1402 C CA . VAL A 1 191 ? 31.323 2.489 33.591 1.00 18.30 232 VAL A CA 1
ATOM 1403 C C . VAL A 1 191 ? 29.943 2.904 33.053 1.00 16.10 232 VAL A C 1
ATOM 1404 O O . VAL A 1 191 ? 29.837 3.411 31.947 1.00 15.27 232 VAL A O 1
ATOM 1408 N N . GLY A 1 192 ? 28.887 2.723 33.826 1.00 17.46 233 GLY A N 1
ATOM 1409 C CA . GLY A 1 192 ? 27.566 3.138 33.344 1.00 18.65 233 GLY A CA 1
ATOM 1410 C C . GLY A 1 192 ? 27.152 4.562 33.626 1.00 16.04 233 GLY A C 1
ATOM 1411 O O . GLY A 1 192 ? 26.291 5.084 32.970 1.00 17.09 233 GLY A O 1
ATOM 1412 N N . ALA A 1 193 ? 27.720 5.166 34.646 1.00 14.57 234 ALA A N 1
ATOM 1413 C CA . ALA A 1 193 ? 27.348 6.512 35.030 1.00 13.16 234 ALA A CA 1
ATOM 1414 C C . ALA A 1 193 ? 28.547 7.196 35.682 1.00 11.31 234 ALA A C 1
ATOM 1415 O O . ALA A 1 193 ? 29.383 6.552 36.291 1.00 11.30 234 ALA A O 1
ATOM 1417 N N . ILE A 1 194 ? 28.583 8.515 35.590 1.00 10.62 235 ILE A N 1
ATOM 1418 C CA . ILE A 1 194 ? 29.584 9.313 36.293 1.00 10.46 235 ILE A CA 1
ATOM 1419 C C . ILE A 1 194 ? 28.887 10.478 37.002 1.00 10.39 235 ILE A C 1
ATOM 1420 O O . ILE A 1 194 ? 28.096 11.251 36.408 1.00 10.60 235 ILE A O 1
ATOM 1425 N N . TYR A 1 195 ? 29.091 10.512 38.325 1.00 11.63 236 TYR A N 1
ATOM 1426 C CA . TYR A 1 195 ? 28.555 11.511 39.222 1.00 11.14 236 TYR A CA 1
ATOM 1427 C C . TYR A 1 195 ? 29.632 12.637 39.291 1.00 11.24 236 TYR A C 1
ATOM 1428 O O . TYR A 1 195 ? 30.774 12.319 39.551 1.00 10.54 236 TYR A O 1
ATOM 1437 N N . TYR A 1 196 ? 29.269 13.899 39.087 1.00 9.95 237 TYR A N 1
ATOM 1438 C CA . TYR A 1 196 ? 30.145 15.065 39.232 1.00 10.59 237 TYR A CA 1
ATOM 1439 C C . TYR A 1 196 ? 29.578 15.971 40.349 1.00 12.42 237 TYR A C 1
ATOM 1440 O O . TYR A 1 196 ? 28.357 16.152 40.454 1.00 11.94 237 TYR A O 1
ATOM 1449 N N . SER A 1 197 ? 30.432 16.497 41.236 1.00 11.86 238 SER A N 1
ATOM 1450 C CA . SER A 1 197 ? 29.977 17.378 42.298 1.00 12.61 238 SER A CA 1
ATOM 1451 C C . SER A 1 197 ? 29.210 18.555 41.720 1.00 13.08 238 SER A C 1
ATOM 1452 O O . SER A 1 197 ? 28.248 19.042 42.340 1.00 13.73 238 SER A O 1
ATOM 1455 N N . GLY A 1 198 ? 29.666 19.038 40.569 1.00 12.66 239 GLY A N 1
ATOM 1456 C CA . GLY A 1 198 ? 29.061 20.212 39.928 1.00 13.59 239 GLY A CA 1
ATOM 1457 C C . GLY A 1 198 ? 29.057 20.174 38.450 1.00 13.35 239 GLY A C 1
ATOM 1458 O O . GLY A 1 198 ? 29.807 19.355 37.808 1.00 13.47 239 GLY A O 1
ATOM 1459 N N . ASP A 1 199 ? 28.181 21.008 37.854 1.00 14.15 240 ASP A N 1
ATOM 1460 C CA . ASP A 1 199 ? 28.015 21.056 36.364 1.00 14.56 240 ASP A CA 1
ATOM 1461 C C . ASP A 1 199 ? 29.244 21.338 35.564 1.00 13.24 240 ASP A C 1
ATOM 1462 O O . ASP A 1 199 ? 29.405 20.746 34.546 1.00 12.13 240 ASP A O 1
ATOM 1467 N N . ASP A 1 200 ? 30.108 22.246 36.008 1.00 15.36 241 ASP A N 1
ATOM 1468 C CA . ASP A 1 200 ? 31.219 22.570 35.143 1.00 16.59 241 ASP A CA 1
ATOM 1469 C C . ASP A 1 200 ? 32.157 21.334 35.006 1.00 13.71 241 ASP A C 1
ATOM 1470 O O . ASP A 1 200 ? 32.749 21.095 33.982 1.00 18.12 241 ASP A O 1
ATOM 1475 N N . GLY A 1 201 ? 32.212 20.564 36.064 1.00 14.73 242 GLY A N 1
ATOM 1476 C CA . GLY A 1 201 ? 32.977 19.294 36.104 1.00 13.30 242 GLY A CA 1
ATOM 1477 C C . GLY A 1 201 ? 32.409 18.402 35.029 1.00 12.40 242 GLY A C 1
ATOM 1478 O O . GLY A 1 201 ? 33.105 17.869 34.184 1.00 12.66 242 GLY A O 1
ATOM 1479 N N . ALA A 1 202 ? 31.103 18.274 35.040 1.00 12.13 243 ALA A N 1
ATOM 1480 C CA . ALA A 1 202 ? 30.406 17.404 34.104 1.00 11.68 243 ALA A CA 1
ATOM 1481 C C . ALA A 1 202 ? 30.535 17.849 32.653 1.00 11.28 243 ALA A C 1
ATOM 1482 O O . ALA A 1 202 ? 30.587 17.041 31.764 1.00 11.74 243 ALA A O 1
ATOM 1484 N N . LEU A 1 203 ? 30.567 19.152 32.442 1.00 11.94 244 LEU A N 1
ATOM 1485 C CA . LEU A 1 203 ? 30.674 19.687 31.105 1.00 14.10 244 LEU A CA 1
ATOM 1486 C C . LEU A 1 203 ? 32.030 19.292 30.489 1.00 14.42 244 LEU A C 1
ATOM 1487 O O . LEU A 1 203 ? 32.139 19.006 29.314 1.00 13.89 244 LEU A O 1
ATOM 1492 N N . GLY A 1 204 ? 33.048 19.257 31.328 1.00 15.20 245 GLY A N 1
ATOM 1493 C CA . GLY A 1 204 ? 34.343 18.687 30.950 1.00 15.35 245 GLY A CA 1
ATOM 1494 C C . GLY A 1 204 ? 34.324 17.192 30.734 1.00 14.48 245 GLY A C 1
ATOM 1495 O O . GLY A 1 204 ? 34.865 16.675 29.737 1.00 16.14 245 GLY A O 1
ATOM 1496 N N . GLY A 1 205 ? 33.634 16.472 31.616 1.00 13.74 246 GLY A N 1
ATOM 1497 C CA . GLY A 1 205 ? 33.441 15.051 31.380 1.00 12.76 246 GLY A CA 1
ATOM 1498 C C . GLY A 1 205 ? 32.804 14.647 30.086 1.00 13.31 246 GLY A C 1
ATOM 1499 O O . GLY A 1 205 ? 33.184 13.670 29.471 1.00 13.28 246 GLY A O 1
ATOM 1500 N N . ILE A 1 206 ? 31.786 15.407 29.664 1.00 12.00 247 ILE A N 1
ATOM 1501 C CA . ILE A 1 206 ? 31.097 15.155 28.425 1.00 14.41 247 ILE A CA 1
ATOM 1502 C C . ILE A 1 206 ? 32.044 15.235 27.238 1.00 14.60 247 ILE A C 1
ATOM 1503 O O . ILE A 1 206 ? 31.914 14.458 26.336 1.00 15.02 247 ILE A O 1
ATOM 1508 N N . ARG A 1 207 ? 32.993 16.143 27.290 1.00 16.37 248 ARG A N 1
ATOM 1509 C CA . ARG A 1 207 ? 33.989 16.303 26.180 1.00 20.35 248 ARG A CA 1
ATOM 1510 C C . ARG A 1 207 ? 34.935 15.126 26.152 1.00 18.66 248 ARG A C 1
ATOM 1511 O O . ARG A 1 207 ? 35.264 14.647 25.095 1.00 20.07 248 ARG A O 1
ATOM 1519 N N . ALA A 1 208 ? 35.298 14.617 27.317 1.00 17.43 249 ALA A N 1
ATOM 1520 C CA . ALA A 1 208 ? 36.113 13.409 27.435 1.00 17.65 249 ALA A CA 1
ATOM 1521 C C . ALA A 1 208 ? 35.443 12.207 26.897 1.00 18.54 249 ALA A C 1
ATOM 1522 O O . ALA A 1 208 ? 36.061 11.395 26.202 1.00 18.06 249 ALA A O 1
ATOM 1524 N N . ILE A 1 209 ? 34.155 12.062 27.180 1.00 16.11 250 ILE A N 1
ATOM 1525 C CA . ILE A 1 209 ? 33.411 10.933 26.656 1.00 15.90 250 ILE A CA 1
ATOM 1526 C C . ILE A 1 209 ? 33.318 10.947 25.106 1.00 17.42 250 ILE A C 1
ATOM 1527 O O . ILE A 1 209 ? 33.448 9.908 24.427 1.00 20.47 250 ILE A O 1
ATOM 1532 N N . ALA A 1 210 ? 33.103 12.121 24.559 1.00 19.59 251 ALA A N 1
ATOM 1533 C CA . ALA A 1 210 ? 32.924 12.303 23.119 1.00 20.94 251 ALA A CA 1
ATOM 1534 C C . ALA A 1 210 ? 34.263 12.069 22.384 1.00 23.61 251 ALA A C 1
ATOM 1535 O O . ALA A 1 210 ? 34.267 11.359 21.371 1.00 25.44 251 ALA A O 1
ATOM 1537 N N . ALA A 1 211 ? 35.364 12.602 22.947 1.00 26.79 252 ALA A N 1
ATOM 1538 C CA . ALA A 1 211 ? 36.746 12.334 22.444 1.00 27.50 252 ALA A CA 1
ATOM 1539 C C . ALA A 1 211 ? 37.046 10.861 22.343 1.00 28.98 252 ALA A C 1
ATOM 1540 O O . ALA A 1 211 ? 37.891 10.469 21.534 1.00 32.82 252 ALA A O 1
ATOM 1542 N N . ARG A 1 212 ? 36.362 10.026 23.135 1.00 28.64 253 ARG A N 1
ATOM 1543 C CA . ARG A 1 212 ? 36.523 8.575 23.046 1.00 25.76 253 ARG A CA 1
ATOM 1544 C C . ARG A 1 212 ? 35.571 7.958 22.108 1.00 25.93 253 ARG A C 1
ATOM 1545 O O . ARG A 1 212 ? 35.450 6.732 22.019 1.00 27.45 253 ARG A O 1
ATOM 1553 N N . ASN A 1 213 ? 34.810 8.807 21.430 1.00 30.52 254 ASN A N 1
ATOM 1554 C CA . ASN A 1 213 ? 33.793 8.362 20.542 1.00 33.56 254 ASN A CA 1
ATOM 1555 C C . ASN A 1 213 ? 32.758 7.490 21.121 1.00 33.30 254 ASN A C 1
ATOM 1556 O O . ASN A 1 213 ? 32.213 6.657 20.429 1.00 35.49 254 ASN A O 1
ATOM 1561 N N . ILE A 1 214 ? 32.449 7.724 22.403 1.00 31.23 255 ILE A N 1
ATOM 1562 C CA . ILE A 1 214 ? 31.339 7.047 23.056 1.00 28.59 255 ILE A CA 1
ATOM 1563 C C . ILE A 1 214 ? 30.029 7.810 22.754 1.00 26.45 255 ILE A C 1
ATOM 1564 O O . ILE A 1 214 ? 29.987 9.041 22.784 1.00 25.58 255 ILE A O 1
ATOM 1569 N N . ALA A 1 215 ? 28.978 7.067 22.466 1.00 28.77 256 ALA A N 1
ATOM 1570 C CA . ALA A 1 215 ? 27.730 7.641 22.012 1.00 31.36 256 ALA A CA 1
ATOM 1571 C C . ALA A 1 215 ? 27.083 8.467 23.146 1.00 32.01 256 ALA A C 1
ATOM 1572 O O . ALA A 1 215 ? 27.084 8.043 24.282 1.00 29.44 256 ALA A O 1
ATOM 1574 N N . PRO A 1 216 ? 26.535 9.642 22.823 1.00 33.53 257 PRO A N 1
ATOM 1575 C CA . PRO A 1 216 ? 25.938 10.522 23.844 1.00 35.24 257 PRO A CA 1
ATOM 1576 C C . PRO A 1 216 ? 24.825 9.841 24.600 1.00 34.56 257 PRO A C 1
ATOM 1577 O O . PRO A 1 216 ? 23.931 9.246 24.003 1.00 36.34 257 PRO A O 1
ATOM 1581 N N . GLY A 1 217 ? 24.899 9.889 25.915 1.00 34.09 258 GLY A N 1
ATOM 1582 C CA . GLY A 1 217 ? 23.915 9.261 26.770 1.00 32.24 258 GLY A CA 1
ATOM 1583 C C . GLY A 1 217 ? 24.163 7.798 27.035 1.00 32.03 258 GLY A C 1
ATOM 1584 O O . GLY A 1 217 ? 23.457 7.189 27.788 1.00 35.31 258 GLY A O 1
ATOM 1585 N N . LYS A 1 218 ? 25.169 7.197 26.436 1.00 28.66 259 LYS A N 1
ATOM 1586 C CA . LYS A 1 218 ? 25.494 5.824 26.808 1.00 26.75 259 LYS A CA 1
ATOM 1587 C C . LYS A 1 218 ? 26.008 5.727 28.275 1.00 23.68 259 LYS A C 1
ATOM 1588 O O . LYS A 1 218 ? 25.861 4.716 28.981 1.00 28.33 259 LYS A O 1
ATOM 1592 N N . ILE A 1 219 ? 26.694 6.758 28.701 1.00 19.32 260 ILE A N 1
ATOM 1593 C CA . ILE A 1 219 ? 27.107 6.855 30.099 1.00 17.37 260 ILE A CA 1
ATOM 1594 C C . ILE A 1 219 ? 26.268 7.948 30.696 1.00 15.55 260 ILE A C 1
ATOM 1595 O O . ILE A 1 219 ? 26.207 9.064 30.165 1.00 15.17 260 ILE A O 1
ATOM 1608 N N . VAL A 1 221 ? 25.543 10.953 32.849 1.00 14.19 262 VAL A N 1
ATOM 1609 C CA . VAL A 1 221 ? 26.308 12.004 33.557 1.00 11.79 262 VAL A CA 1
ATOM 1610 C C . VAL A 1 221 ? 25.353 12.907 34.344 1.00 11.50 262 VAL A C 1
ATOM 1611 O O . VAL A 1 221 ? 24.364 13.369 33.767 1.00 10.77 262 VAL A O 1
ATOM 1615 N N . VAL A 1 222 ? 25.645 13.141 35.633 1.00 11.31 263 VAL A N 1
ATOM 1616 C CA . VAL A 1 222 ? 24.828 13.936 36.531 1.00 11.16 263 VAL A CA 1
ATOM 1617 C C . VAL A 1 222 ? 25.716 14.976 37.247 1.00 11.89 263 VAL A C 1
ATOM 1618 O O . VAL A 1 222 ? 26.888 14.701 37.632 1.00 10.68 263 VAL A O 1
ATOM 1622 N N . GLY A 1 223 ? 25.164 16.161 37.404 1.00 12.18 264 GLY A N 1
ATOM 1623 C CA . GLY A 1 223 ? 25.884 17.332 37.986 1.00 12.55 264 GLY A CA 1
ATOM 1624 C C . GLY A 1 223 ? 24.937 18.169 38.844 1.00 13.79 264 GLY A C 1
ATOM 1625 O O . GLY A 1 223 ? 23.825 17.743 39.087 1.00 13.72 264 GLY A O 1
ATOM 1626 N N . THR A 1 224 ? 25.361 19.331 39.304 1.00 13.92 265 THR A N 1
ATOM 1627 C CA . THR A 1 224 ? 24.597 20.240 40.087 1.00 14.86 265 THR A CA 1
ATOM 1628 C C . THR A 1 224 ? 24.933 21.670 39.614 1.00 15.50 265 THR A C 1
ATOM 1629 O O . THR A 1 224 ? 26.053 21.970 39.347 1.00 16.20 265 THR A O 1
ATOM 1633 N N . ASP A 1 225 ? 23.904 22.479 39.564 1.00 15.06 266 ASP A N 1
ATOM 1634 C CA . ASP A 1 225 ? 23.880 23.921 39.407 1.00 17.77 266 ASP A CA 1
ATOM 1635 C C . ASP A 1 225 ? 22.814 24.349 38.405 1.00 15.93 266 ASP A C 1
ATOM 1636 O O . ASP A 1 225 ? 22.343 25.430 38.456 1.00 16.54 266 ASP A O 1
ATOM 1641 N N . ALA A 1 226 ? 22.495 23.473 37.485 1.00 13.94 267 ALA A N 1
ATOM 1642 C CA . ALA A 1 226 ? 21.581 23.822 36.422 1.00 14.56 267 ALA A CA 1
ATOM 1643 C C . ALA A 1 226 ? 22.056 25.111 35.760 1.00 16.28 267 ALA A C 1
ATOM 1644 O O . ALA A 1 226 ? 21.289 26.003 35.542 1.00 16.14 267 ALA A O 1
ATOM 1646 N N . ASN A 1 227 ? 23.329 25.196 35.446 1.00 14.96 268 ASN A N 1
ATOM 1647 C CA . ASN A 1 227 ? 23.815 26.315 34.655 1.00 16.38 268 ASN A CA 1
ATOM 1648 C C . ASN A 1 227 ? 23.385 26.224 33.208 1.00 16.13 268 ASN A C 1
ATOM 1649 O O . ASN A 1 227 ? 22.877 25.245 32.744 1.00 16.41 268 ASN A O 1
ATOM 1654 N N . GLU A 1 228 ? 23.618 27.290 32.494 1.00 17.54 269 GLU A N 1
ATOM 1655 C CA . GLU A 1 228 ? 23.136 27.333 31.126 1.00 19.39 269 GLU A CA 1
ATOM 1656 C C . GLU A 1 228 ? 23.728 26.219 30.234 1.00 16.60 269 GLU A C 1
ATOM 1657 O O . GLU A 1 228 ? 23.048 25.639 29.417 1.00 14.89 269 GLU A O 1
ATOM 1663 N N . GLY A 1 229 ? 24.993 25.903 30.370 1.00 15.87 270 GLY A N 1
ATOM 1664 C CA . GLY A 1 229 ? 25.541 24.800 29.519 1.00 16.38 270 GLY A CA 1
ATOM 1665 C C . GLY A 1 229 ? 24.988 23.442 29.890 1.00 13.79 270 GLY A C 1
ATOM 1666 O O . GLY A 1 229 ? 24.802 22.567 29.054 1.00 14.62 270 GLY A O 1
ATOM 1667 N N . ALA A 1 230 ? 24.715 23.277 31.187 1.00 14.46 271 ALA A N 1
ATOM 1668 C CA . ALA A 1 230 ? 24.089 22.074 31.695 1.00 13.01 271 ALA A CA 1
ATOM 1669 C C . ALA A 1 230 ? 22.655 21.906 31.226 1.00 12.70 271 ALA A C 1
ATOM 1670 O O . ALA A 1 230 ? 22.263 20.851 30.877 1.00 12.07 271 ALA A O 1
ATOM 1672 N N . LEU A 1 231 ? 21.890 22.954 31.215 1.00 13.60 272 LEU A N 1
ATOM 1673 C CA . LEU A 1 231 ? 20.527 22.833 30.750 1.00 13.58 272 LEU A CA 1
ATOM 1674 C C . LEU A 1 231 ? 20.543 22.433 29.272 1.00 14.26 272 LEU A C 1
ATOM 1675 O O . LEU A 1 231 ? 19.814 21.562 28.878 1.00 15.26 272 LEU A O 1
ATOM 1680 N N . ALA A 1 232 ? 21.447 23.001 28.488 1.00 15.09 273 ALA A N 1
ATOM 1681 C CA . ALA A 1 232 ? 21.534 22.639 27.061 1.00 14.86 273 ALA A CA 1
ATOM 1682 C C . ALA A 1 232 ? 21.985 21.189 26.875 1.00 13.77 273 ALA A C 1
ATOM 1683 O O . ALA A 1 232 ? 21.429 20.410 26.091 1.00 14.87 273 ALA A O 1
ATOM 1685 N N . ALA A 1 233 ? 22.952 20.778 27.659 1.00 13.61 274 ALA A N 1
ATOM 1686 C CA . ALA A 1 233 ? 23.404 19.363 27.596 1.00 12.87 274 ALA A CA 1
ATOM 1687 C C . ALA A 1 233 ? 22.331 18.360 28.000 1.00 13.35 274 ALA A C 1
ATOM 1688 O O . ALA A 1 233 ? 22.177 17.280 27.397 1.00 12.83 274 ALA A O 1
ATOM 1690 N N . VAL A 1 234 ? 21.553 18.717 29.029 1.00 14.04 275 VAL A N 1
ATOM 1691 C CA . VAL A 1 234 ? 20.472 17.888 29.445 1.00 14.85 275 VAL A CA 1
ATOM 1692 C C . VAL A 1 234 ? 19.433 17.829 28.322 1.00 18.27 275 VAL A C 1
ATOM 1693 O O . VAL A 1 234 ? 18.961 16.745 28.037 1.00 18.37 275 VAL A O 1
ATOM 1697 N N . ARG A 1 235 ? 19.126 18.982 27.722 1.00 17.90 276 ARG A N 1
ATOM 1698 C CA . ARG A 1 235 ? 18.180 19.013 26.605 1.00 23.34 276 ARG A CA 1
ATOM 1699 C C . ARG A 1 235 ? 18.721 18.142 25.470 1.00 23.31 276 ARG A C 1
ATOM 1700 O O . ARG A 1 235 ? 17.972 17.313 24.948 1.00 26.69 276 ARG A O 1
ATOM 1708 N N . ALA A 1 236 ? 19.986 18.321 25.116 1.00 19.26 277 ALA A N 1
ATOM 1709 C CA . ALA A 1 236 ? 20.596 17.476 24.053 1.00 21.88 277 ALA A CA 1
ATOM 1710 C C . ALA A 1 236 ? 20.746 15.984 24.380 1.00 22.02 277 ALA A C 1
ATOM 1711 O O . ALA A 1 236 ? 20.973 15.183 23.493 1.00 21.81 277 ALA A O 1
ATOM 1713 N N . GLY A 1 237 ? 20.626 15.575 25.622 1.00 20.52 278 GLY A N 1
ATOM 1714 C CA . GLY A 1 237 ? 20.830 14.137 25.943 1.00 19.49 278 GLY A CA 1
ATOM 1715 C C . GLY A 1 237 ? 22.306 13.769 26.232 1.00 19.79 278 GLY A C 1
ATOM 1716 O O . GLY A 1 237 ? 22.651 12.577 26.408 1.00 22.48 278 GLY A O 1
ATOM 1717 N N . THR A 1 238 ? 23.212 14.738 26.272 1.00 18.24 279 THR A N 1
ATOM 1718 C CA . THR A 1 238 ? 24.608 14.394 26.554 1.00 17.84 279 THR A CA 1
ATOM 1719 C C . THR A 1 238 ? 24.821 14.356 28.081 1.00 18.90 279 THR A C 1
ATOM 1720 O O . THR A 1 238 ? 25.711 13.656 28.536 1.00 18.73 279 THR A O 1
ATOM 1732 N N . ALA A 1 240 ? 22.498 13.622 31.752 1.00 14.68 281 ALA A N 1
ATOM 1733 C CA . ALA A 1 240 ? 21.202 13.024 32.157 1.00 15.59 281 ALA A CA 1
ATOM 1734 C C . ALA A 1 240 ? 20.423 13.876 33.142 1.00 15.16 281 ALA A C 1
ATOM 1735 O O . ALA A 1 240 ? 19.198 13.881 33.086 1.00 15.65 281 ALA A O 1
ATOM 1737 N N . LEU A 1 241 ? 21.109 14.483 34.112 1.00 12.30 282 LEU A N 1
ATOM 1738 C CA . LEU A 1 241 ? 20.433 15.191 35.215 1.00 11.72 282 LEU A CA 1
ATOM 1739 C C . LEU A 1 241 ? 21.298 16.325 35.713 1.00 10.73 282 LEU A C 1
ATOM 1740 O O . LEU A 1 241 ? 22.541 16.170 35.852 1.00 9.63 282 LEU A O 1
ATOM 1745 N N . THR A 1 242 ? 20.683 17.441 35.994 1.00 9.69 283 THR A N 1
ATOM 1746 C CA . THR A 1 242 ? 21.326 18.429 36.840 1.00 11.16 283 THR A CA 1
ATOM 1747 C C . THR A 1 242 ? 20.356 18.885 37.923 1.00 11.27 283 THR A C 1
ATOM 1748 O O . THR A 1 242 ? 19.121 18.662 37.814 1.00 11.59 283 THR A O 1
ATOM 1752 N N . VAL A 1 243 ? 20.863 19.556 38.946 1.00 11.47 284 VAL A N 1
ATOM 1753 C CA . VAL A 1 243 ? 20.022 19.976 40.048 1.00 11.31 284 VAL A CA 1
ATOM 1754 C C . VAL A 1 243 ? 20.186 21.491 40.234 1.00 11.22 284 VAL A C 1
ATOM 1755 O O . VAL A 1 243 ? 21.327 21.979 40.355 1.00 11.08 284 VAL A O 1
ATOM 1759 N N . SER A 1 244 ? 19.072 22.232 40.274 1.00 10.84 285 SER A N 1
ATOM 1760 C CA . SER A 1 244 ? 19.094 23.682 40.662 1.00 11.09 285 SER A CA 1
ATOM 1761 C C . SER A 1 244 ? 18.989 23.860 42.173 1.00 11.19 285 SER A C 1
ATOM 1762 O O . SER A 1 244 ? 18.197 23.166 42.825 1.00 9.73 285 SER A O 1
ATOM 1765 N N . GLN A 1 245 ? 19.829 24.749 42.720 1.00 10.65 286 GLN A N 1
ATOM 1766 C CA . GLN A 1 245 ? 19.757 25.120 44.115 1.00 11.95 286 GLN A CA 1
ATOM 1767 C C . GLN A 1 245 ? 18.892 26.337 44.309 1.00 10.90 286 GLN A C 1
ATOM 1768 O O . GLN A 1 245 ? 18.884 26.871 45.376 1.00 11.69 286 GLN A O 1
ATOM 1774 N N . CYS A 1 246 ? 18.184 26.797 43.267 1.00 10.89 287 CYS A N 1
ATOM 1775 C CA . CYS A 1 246 ? 17.108 27.795 43.407 1.00 11.80 287 CYS A CA 1
ATOM 1776 C C . CYS A 1 246 ? 17.575 29.101 44.052 1.00 11.81 287 CYS A C 1
ATOM 1777 O O . CYS A 1 246 ? 17.046 29.531 45.080 1.00 10.75 287 CYS A O 1
ATOM 1780 N N . ALA A 1 247 ? 18.602 29.678 43.461 1.00 11.23 288 ALA A N 1
ATOM 1781 C CA . ALA A 1 247 ? 19.282 30.864 44.002 1.00 12.51 288 ALA A CA 1
ATOM 1782 C C . ALA A 1 247 ? 18.317 31.991 44.242 1.00 13.35 288 ALA A C 1
ATOM 1783 O O . ALA A 1 247 ? 18.352 32.680 45.284 1.00 11.45 288 ALA A O 1
ATOM 1785 N N . TYR A 1 248 ? 17.439 32.216 43.280 1.00 15.12 289 TYR A N 1
ATOM 1786 C CA . TYR A 1 248 ? 16.461 33.297 43.395 1.00 15.75 289 TYR A CA 1
ATOM 1787 C C . TYR A 1 248 ? 15.536 33.136 44.610 1.00 15.57 289 TYR A C 1
ATOM 1788 O O . TYR A 1 248 ? 15.281 34.106 45.366 1.00 14.10 289 TYR A O 1
ATOM 1797 N N . GLU A 1 249 ? 15.008 31.925 44.795 1.00 14.07 290 GLU A N 1
ATOM 1798 C CA . GLU A 1 249 ? 14.207 31.621 45.942 1.00 13.59 290 GLU A CA 1
ATOM 1799 C C . GLU A 1 249 ? 14.954 31.728 47.264 1.00 12.64 290 GLU A C 1
ATOM 1800 O O . GLU A 1 249 ? 14.345 32.121 48.283 1.00 12.31 290 GLU A O 1
ATOM 1806 N N . GLN A 1 250 ? 16.227 31.311 47.296 1.00 11.10 291 GLN A N 1
ATOM 1807 C CA . GLN A 1 250 ? 16.991 31.431 48.481 1.00 11.97 291 GLN A CA 1
ATOM 1808 C C . GLN A 1 250 ? 16.961 32.891 48.994 1.00 12.90 291 GLN A C 1
ATOM 1809 O O . GLN A 1 250 ? 16.838 33.146 50.213 1.00 11.79 291 GLN A O 1
ATOM 1815 N N . GLY A 1 251 ? 17.189 33.810 48.073 1.00 13.13 292 GLY A N 1
ATOM 1816 C CA . GLY A 1 251 ? 17.247 35.246 48.405 1.00 13.64 292 GLY A CA 1
ATOM 1817 C C . GLY A 1 251 ? 15.946 35.756 48.977 1.00 13.25 292 GLY A C 1
ATOM 1818 O O . GLY A 1 251 ? 15.966 36.442 49.980 1.00 13.80 292 GLY A O 1
ATOM 1819 N N . GLY A 1 252 ? 14.831 35.313 48.410 1.00 12.28 293 GLY A N 1
ATOM 1820 C CA . GLY A 1 252 ? 13.503 35.677 48.901 1.00 13.78 293 GLY A CA 1
ATOM 1821 C C . GLY A 1 252 ? 13.237 35.121 50.294 1.00 12.68 293 GLY A C 1
ATOM 1822 O O . GLY A 1 252 ? 12.710 35.782 51.165 1.00 11.65 293 GLY A O 1
ATOM 1823 N N . ILE A 1 253 ? 13.599 33.878 50.492 1.00 12.84 294 ILE A N 1
ATOM 1824 C CA . ILE A 1 253 ? 13.354 33.209 51.743 1.00 12.30 294 ILE A CA 1
ATOM 1825 C C . ILE A 1 253 ? 14.168 33.860 52.844 1.00 12.11 294 ILE A C 1
ATOM 1826 O O . ILE A 1 253 ? 13.630 34.099 53.956 1.00 12.13 294 ILE A O 1
ATOM 1831 N N . ALA A 1 254 ? 15.437 34.140 52.605 1.00 11.59 295 ALA A N 1
ATOM 1832 C CA . ALA A 1 254 ? 16.251 34.802 53.616 1.00 12.63 295 ALA A CA 1
ATOM 1833 C C . ALA A 1 254 ? 15.656 36.145 54.049 1.00 13.71 295 ALA A C 1
ATOM 1834 O O . ALA A 1 254 ? 15.614 36.453 55.264 1.00 13.13 295 ALA A O 1
ATOM 1836 N N . ILE A 1 255 ? 15.158 36.903 53.092 1.00 15.08 296 ILE A N 1
ATOM 1837 C CA . ILE A 1 255 ? 14.517 38.184 53.392 1.00 14.71 296 ILE A CA 1
ATOM 1838 C C . ILE A 1 255 ? 13.232 37.947 54.213 1.00 15.71 296 ILE A C 1
ATOM 1839 O O . ILE A 1 255 ? 13.010 38.614 55.137 1.00 15.23 296 ILE A O 1
ATOM 1844 N N . ASP A 1 256 ? 12.396 37.027 53.796 1.00 14.03 297 ASP A N 1
ATOM 1845 C CA . ASP A 1 256 ? 11.194 36.716 54.532 1.00 15.55 297 ASP A CA 1
ATOM 1846 C C . ASP A 1 256 ? 11.476 36.268 55.990 1.00 15.29 297 ASP A C 1
ATOM 1847 O O . ASP A 1 256 ? 10.814 36.665 56.860 1.00 14.60 297 ASP A O 1
ATOM 1852 N N . VAL A 1 257 ? 12.471 35.430 56.177 1.00 14.19 298 VAL A N 1
ATOM 1853 C CA . VAL A 1 257 ? 12.894 35.042 57.498 1.00 14.60 298 VAL A CA 1
ATOM 1854 C C . VAL A 1 257 ? 13.302 36.260 58.344 1.00 15.47 298 VAL A C 1
ATOM 1855 O O . VAL A 1 257 ? 12.837 36.462 59.411 1.00 14.81 298 VAL A O 1
ATOM 1867 N N . ALA A 1 259 ? 12.618 39.471 57.752 1.00 15.08 300 ALA A N 1
ATOM 1868 C CA . ALA A 1 259 ? 11.500 40.416 57.993 1.00 16.72 300 ALA A CA 1
ATOM 1869 C C . ALA A 1 259 ? 10.461 39.884 59.010 1.00 17.02 300 ALA A C 1
ATOM 1870 O O . ALA A 1 259 ? 9.989 40.645 59.878 1.00 15.79 300 ALA A O 1
ATOM 1872 N N . ASP A 1 260 ? 10.183 38.584 59.006 1.00 17.69 301 ASP A N 1
ATOM 1873 C CA . ASP A 1 260 ? 9.266 38.043 59.977 1.00 17.86 301 ASP A CA 1
ATOM 1874 C C . ASP A 1 260 ? 9.866 38.157 61.387 1.00 19.13 301 ASP A C 1
ATOM 1875 O O . ASP A 1 260 ? 9.128 38.439 62.353 1.00 19.89 301 ASP A O 1
ATOM 1880 N N . TYR A 1 261 ? 11.152 37.854 61.538 1.00 18.44 302 TYR A N 1
ATOM 1881 C CA . TYR A 1 261 ? 11.798 38.017 62.842 1.00 18.00 302 TYR A CA 1
ATOM 1882 C C . TYR A 1 261 ? 11.771 39.496 63.319 1.00 19.95 302 TYR A C 1
ATOM 1883 O O . TYR A 1 261 ? 11.450 39.768 64.511 1.00 20.73 302 TYR A O 1
ATOM 1892 N N . LEU A 1 262 ? 12.116 40.427 62.442 1.00 18.56 303 LEU A N 1
ATOM 1893 C CA . LEU A 1 262 ? 12.070 41.863 62.823 1.00 22.39 303 LEU A CA 1
ATOM 1894 C C . LEU A 1 262 ? 10.642 42.334 63.173 1.00 24.26 303 LEU A C 1
ATOM 1895 O O . LEU A 1 262 ? 10.458 43.209 64.015 1.00 23.33 303 LEU A O 1
ATOM 1900 N N . GLU A 1 263 ? 9.637 41.682 62.622 1.00 24.06 304 GLU A N 1
ATOM 1901 C CA . GLU A 1 263 ? 8.262 42.060 62.846 1.00 26.19 304 GLU A CA 1
ATOM 1902 C C . GLU A 1 263 ? 7.663 41.473 64.137 1.00 23.17 304 GLU A C 1
ATOM 1903 O O . GLU A 1 263 ? 6.879 42.132 64.804 1.00 24.38 304 GLU A O 1
ATOM 1909 N N . THR A 1 264 ? 8.053 40.245 64.493 1.00 20.71 305 THR A N 1
ATOM 1910 C CA . THR A 1 264 ? 7.393 39.491 65.537 1.00 20.70 305 THR A CA 1
ATOM 1911 C C . THR A 1 264 ? 8.296 39.164 66.741 1.00 20.92 305 THR A C 1
ATOM 1912 O O . THR A 1 264 ? 7.793 38.739 67.778 1.00 22.03 305 THR A O 1
ATOM 1916 N N . GLY A 1 265 ? 9.608 39.294 66.563 1.00 18.59 306 GLY A N 1
ATOM 1917 C CA . GLY A 1 265 ? 10.560 38.806 67.488 1.00 18.75 306 GLY A CA 1
ATOM 1918 C C . GLY A 1 265 ? 10.565 37.316 67.736 1.00 19.47 306 GLY A C 1
ATOM 1919 O O . GLY A 1 265 ? 11.280 36.873 68.655 1.00 19.84 306 GLY A O 1
ATOM 1920 N N . LYS A 1 266 ? 9.783 36.521 67.001 1.00 19.58 307 LYS A N 1
ATOM 1921 C CA . LYS A 1 266 ? 9.834 35.077 67.181 1.00 21.33 307 LYS A CA 1
ATOM 1922 C C . LYS A 1 266 ? 11.065 34.447 66.432 1.00 22.22 307 LYS A C 1
ATOM 1923 O O . LYS A 1 266 ? 11.228 34.669 65.240 1.00 18.42 307 LYS A O 1
ATOM 1929 N N . LYS A 1 267 ? 11.888 33.667 67.114 1.00 18.01 308 LYS A N 1
ATOM 1930 C CA . LYS A 1 267 ? 13.045 33.066 66.482 1.00 18.80 308 LYS A CA 1
ATOM 1931 C C . LYS A 1 267 ? 12.613 32.067 65.436 1.00 17.10 308 LYS A C 1
ATOM 1932 O O . LYS A 1 267 ? 11.813 31.191 65.698 1.00 15.55 308 LYS A O 1
ATOM 1938 N N . PRO A 1 268 ? 13.206 32.141 64.259 1.00 14.40 309 PRO A N 1
ATOM 1939 C CA . PRO A 1 268 ? 12.998 31.084 63.242 1.00 13.57 309 PRO A CA 1
ATOM 1940 C C . PRO A 1 268 ? 13.755 29.795 63.632 1.00 13.58 309 PRO A C 1
ATOM 1941 O O . PRO A 1 268 ? 14.604 29.840 64.520 1.00 13.07 309 PRO A O 1
ATOM 1945 N N . ASP A 1 269 ? 13.500 28.727 62.898 1.00 14.00 310 ASP A N 1
ATOM 1946 C CA . ASP A 1 269 ? 14.305 27.519 62.871 1.00 15.25 310 ASP A CA 1
ATOM 1947 C C . ASP A 1 269 ? 15.732 27.967 62.498 1.00 14.65 310 ASP A C 1
ATOM 1948 O O . ASP A 1 269 ? 15.908 28.828 61.635 1.00 11.94 310 ASP A O 1
ATOM 1953 N N . ARG A 1 270 ? 16.730 27.375 63.167 1.00 13.64 311 ARG A N 1
ATOM 1954 C CA . ARG A 1 270 ? 18.107 27.746 62.956 1.00 14.21 311 ARG A CA 1
ATOM 1955 C C . ARG A 1 270 ? 18.717 27.142 61.702 1.00 12.44 311 ARG A C 1
ATOM 1956 O O . ARG A 1 270 ? 19.720 27.657 61.265 1.00 13.47 311 ARG A O 1
ATOM 1964 N N . ARG A 1 271 ? 18.088 26.105 61.112 1.00 12.78 312 ARG A N 1
ATOM 1965 C CA . ARG A 1 271 ? 18.446 25.573 59.814 1.00 12.61 312 ARG A CA 1
ATOM 1966 C C . ARG A 1 271 ? 17.211 25.575 58.947 1.00 12.24 312 ARG A C 1
ATOM 1967 O O . ARG A 1 271 ? 16.221 24.990 59.321 1.00 10.87 312 ARG A O 1
ATOM 1975 N N . ILE A 1 272 ? 17.241 26.241 57.795 1.00 10.91 313 ILE A N 1
ATOM 1976 C CA . ILE A 1 272 ? 16.046 26.234 56.905 1.00 10.86 313 ILE A CA 1
ATOM 1977 C C . ILE A 1 272 ? 16.560 25.766 55.539 1.00 12.23 313 ILE A C 1
ATOM 1978 O O . ILE A 1 272 ? 17.355 26.478 54.933 1.00 10.36 313 ILE A O 1
ATOM 1983 N N . PHE A 1 273 ? 16.199 24.526 55.152 1.00 12.34 314 PHE A N 1
ATOM 1984 C CA . PHE A 1 273 ? 16.575 23.937 53.883 1.00 13.12 314 PHE A CA 1
ATOM 1985 C C . PHE A 1 273 ? 15.675 24.559 52.825 1.00 13.60 314 PHE A C 1
ATOM 1986 O O . PHE A 1 273 ? 14.477 24.677 53.021 1.00 15.72 314 PHE A O 1
ATOM 1994 N N . THR A 1 274 ? 16.291 25.038 51.738 1.00 14.55 315 THR A N 1
ATOM 1995 C CA . THR A 1 274 ? 15.635 25.663 50.640 1.00 13.73 315 THR A CA 1
ATOM 1996 C C . THR A 1 274 ? 15.395 24.641 49.540 1.00 12.37 315 THR A C 1
ATOM 1997 O O . THR A 1 274 ? 16.107 23.699 49.474 1.00 11.67 315 THR A O 1
ATOM 2001 N N . PRO A 1 275 ? 14.389 24.850 48.708 1.00 11.94 316 PRO A N 1
ATOM 2002 C CA . PRO A 1 275 ? 14.031 23.922 47.663 1.00 12.69 316 PRO A CA 1
ATOM 2003 C C . PRO A 1 275 ? 15.146 23.716 46.638 1.00 11.23 316 PRO A C 1
ATOM 2004 O O . PRO A 1 275 ? 15.951 24.581 46.388 1.00 10.79 316 PRO A O 1
ATOM 2008 N N . VAL A 1 276 ? 15.242 22.490 46.163 1.00 11.62 317 VAL A N 1
ATOM 2009 C CA . VAL A 1 276 ? 16.066 22.153 44.999 1.00 11.66 317 VAL A CA 1
ATOM 2010 C C . VAL A 1 276 ? 15.150 21.467 43.978 1.00 12.13 317 VAL A C 1
ATOM 2011 O O . VAL A 1 276 ? 14.128 20.883 44.388 1.00 11.99 317 VAL A O 1
ATOM 2015 N N . ILE A 1 277 ? 15.488 21.588 42.697 1.00 11.69 318 ILE A N 1
ATOM 2016 C CA . ILE A 1 277 ? 14.713 21.060 41.598 1.00 12.59 318 ILE A CA 1
ATOM 2017 C C . ILE A 1 277 ? 15.627 20.274 40.655 1.00 13.98 318 ILE A C 1
ATOM 2018 O O . ILE A 1 277 ? 16.620 20.821 40.199 1.00 12.48 318 ILE A O 1
ATOM 2023 N N . GLU A 1 278 ? 15.307 19.016 40.430 1.00 15.93 319 GLU A N 1
ATOM 2024 C CA . GLU A 1 278 ? 15.984 18.130 39.456 1.0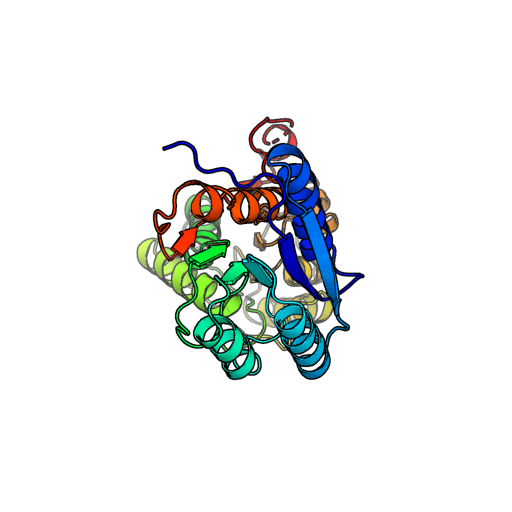0 20.41 319 GLU A CA 1
ATOM 2025 C C . GLU A 1 278 ? 15.447 18.332 38.048 1.00 20.40 319 GLU A C 1
ATOM 2026 O O . GLU A 1 278 ? 14.199 18.415 37.830 1.00 18.31 319 GLU A O 1
ATOM 2032 N N . ILE A 1 279 ? 16.361 18.311 37.077 1.00 17.54 320 ILE A N 1
ATOM 2033 C CA . ILE A 1 279 ? 16.052 18.579 35.702 1.00 19.20 320 ILE A CA 1
ATOM 2034 C C . ILE A 1 279 ? 16.672 17.435 34.927 1.00 18.29 320 ILE A C 1
ATOM 2035 O O . ILE A 1 279 ? 17.883 17.292 35.005 1.00 12.76 320 ILE A O 1
ATOM 2040 N N . ASP A 1 280 ? 15.875 16.606 34.231 1.00 16.92 321 ASP A N 1
ATOM 2041 C CA . ASP A 1 280 ? 16.418 15.522 33.429 1.00 20.08 321 ASP A CA 1
ATOM 2042 C C . ASP A 1 280 ? 15.934 15.615 31.996 1.00 18.43 321 ASP A C 1
ATOM 2043 O O . ASP A 1 280 ? 15.104 16.465 31.653 1.00 17.53 321 ASP A O 1
ATOM 2048 N N . THR A 1 281 ? 16.539 14.824 31.138 1.00 20.88 322 THR A N 1
ATOM 2049 C CA . THR A 1 281 ? 16.280 14.914 29.710 1.00 23.05 322 THR A CA 1
ATOM 2050 C C . THR A 1 281 ? 14.771 14.755 29.426 1.00 22.82 322 THR A C 1
ATOM 2051 O O . THR A 1 281 ? 14.220 15.551 28.692 1.00 26.69 322 THR A O 1
ATOM 2055 N N . GLU A 1 282 ? 14.112 13.811 30.083 1.00 25.39 323 GLU A N 1
ATOM 2056 C CA . GLU A 1 282 ? 12.670 13.604 29.908 1.00 29.41 323 GLU A CA 1
ATOM 2057 C C . GLU A 1 282 ? 11.770 14.726 30.475 1.00 32.30 323 GLU A C 1
ATOM 2058 O O . GLU A 1 282 ? 10.719 14.967 29.934 1.00 31.01 323 GLU A O 1
ATOM 2061 N N . THR A 1 283 ? 12.172 15.418 31.544 1.00 25.67 324 THR A N 1
ATOM 2062 C CA . THR A 1 283 ? 11.247 16.338 32.212 1.00 24.52 324 THR A CA 1
ATOM 2063 C C . THR A 1 283 ? 11.554 17.786 32.037 1.00 21.64 324 THR A C 1
ATOM 2064 O O . THR A 1 283 ? 10.724 18.637 32.437 1.00 19.36 324 THR A O 1
ATOM 2068 N N . ILE A 1 284 ? 12.717 18.107 31.461 1.00 17.72 325 ILE A N 1
ATOM 2069 C CA . ILE A 1 284 ? 13.255 19.483 31.538 1.00 17.01 325 ILE A CA 1
ATOM 2070 C C . ILE A 1 284 ? 12.301 20.546 31.034 1.00 19.50 325 ILE A C 1
ATOM 2071 O O . ILE A 1 284 ? 12.078 21.586 31.673 1.00 18.07 325 ILE A O 1
ATOM 2076 N N . ASP A 1 285 ? 11.747 20.333 29.851 1.00 23.83 326 ASP A N 1
ATOM 2077 C CA . ASP A 1 285 ? 10.908 21.381 29.249 1.00 26.24 326 ASP A CA 1
ATOM 2078 C C . ASP A 1 285 ? 9.582 21.596 30.064 1.00 23.54 326 ASP A C 1
ATOM 2079 O O . ASP A 1 285 ? 9.200 22.737 30.333 1.00 23.08 326 ASP A O 1
ATOM 2084 N N . ARG A 1 286 ? 8.959 20.522 30.500 1.00 21.85 327 ARG A N 1
ATOM 2085 C CA . ARG A 1 286 ? 7.789 20.586 31.383 1.00 25.99 327 ARG A CA 1
ATOM 2086 C C . ARG A 1 286 ? 8.155 21.262 32.686 1.00 22.64 327 ARG A C 1
ATOM 2087 O O . ARG A 1 286 ? 7.513 22.215 33.119 1.00 21.18 327 ARG A O 1
ATOM 2095 N N . VAL A 1 287 ? 9.228 20.806 33.304 1.00 18.86 328 VAL A N 1
ATOM 2096 C CA . VAL A 1 287 ? 9.625 21.403 34.581 1.00 18.75 328 VAL A CA 1
ATOM 2097 C C . VAL A 1 287 ? 9.846 22.892 34.422 1.00 18.19 328 VAL A C 1
ATOM 2098 O O . VAL A 1 287 ? 9.325 23.775 35.191 1.00 16.52 328 VAL A O 1
ATOM 2110 N N . SER A 1 289 ? 8.763 25.108 32.418 1.00 22.97 330 SER A N 1
ATOM 2111 C CA . SER A 1 289 ? 7.658 25.999 32.113 1.00 25.92 330 SER A CA 1
ATOM 2112 C C . SER A 1 289 ? 6.678 26.123 33.280 1.00 26.19 330 SER A C 1
ATOM 2113 O O . SER A 1 289 ? 5.710 26.887 33.208 1.00 26.45 330 SER A O 1
ATOM 2116 N N . GLY A 1 290 ? 6.939 25.369 34.350 1.00 23.55 331 GLY A N 1
ATOM 2117 C CA . GLY A 1 290 ? 6.126 25.377 35.558 1.00 22.17 331 GLY A CA 1
ATOM 2118 C C . GLY A 1 290 ? 6.365 26.502 36.574 1.00 21.66 331 GLY A C 1
ATOM 2119 O O . GLY A 1 290 ? 7.368 27.262 36.581 1.00 18.60 331 GLY A O 1
ATOM 2120 N N . ALA A 1 291 ? 5.428 26.564 37.496 1.00 20.91 332 ALA A N 1
ATOM 2121 C CA . ALA A 1 291 ? 5.421 27.608 38.505 1.00 19.10 332 ALA A CA 1
ATOM 2122 C C . ALA A 1 291 ? 6.491 27.386 39.538 1.00 16.76 332 ALA A C 1
ATOM 2123 O O . ALA A 1 291 ? 7.053 28.338 40.040 1.00 16.77 332 ALA A O 1
ATOM 2125 N N . ALA A 1 292 ? 6.794 26.134 39.878 1.00 17.68 333 ALA A N 1
ATOM 2126 C CA . ALA A 1 292 ? 7.843 25.891 40.886 1.00 16.32 333 ALA A CA 1
ATOM 2127 C C . ALA A 1 292 ? 9.177 26.344 40.353 1.00 15.48 333 ALA A C 1
ATOM 2128 O O . ALA A 1 292 ? 9.950 26.996 41.083 1.00 16.01 333 ALA A O 1
ATOM 2130 N N . TRP A 1 293 ? 9.427 26.068 39.083 1.00 16.25 334 TRP A N 1
ATOM 2131 C CA . TRP A 1 293 ? 10.656 26.591 38.428 1.00 16.90 334 TRP A CA 1
ATOM 2132 C C . TRP A 1 293 ? 10.683 28.087 38.404 1.00 18.83 334 TRP A C 1
ATOM 2133 O O . TRP A 1 293 ? 11.750 28.709 38.605 1.00 15.47 334 TRP A O 1
ATOM 2144 N N . GLU A 1 294 ? 9.552 28.724 38.149 1.00 18.57 335 GLU A N 1
ATOM 2145 C CA . GLU A 1 294 ? 9.603 30.177 38.151 1.00 20.15 335 GLU A CA 1
ATOM 2146 C C . GLU A 1 294 ? 9.899 30.790 39.549 1.00 18.68 335 GLU A C 1
ATOM 2147 O O . GLU A 1 294 ? 10.576 31.803 39.639 1.00 17.64 335 GLU A O 1
ATOM 2153 N N . ARG A 1 295 ? 9.336 30.218 40.624 1.00 18.79 336 ARG A N 1
ATOM 2154 C CA A ARG A 1 295 ? 9.728 30.655 41.954 0.50 18.36 336 ARG A CA 1
ATOM 2155 C CA B ARG A 1 295 ? 9.716 30.567 42.006 0.50 18.89 336 ARG A CA 1
ATOM 2156 C C . ARG A 1 295 ? 11.197 30.346 42.239 1.00 17.43 336 ARG A C 1
ATOM 2157 O O . ARG A 1 295 ? 11.873 31.103 42.941 1.00 17.23 336 ARG A O 1
ATOM 2172 N N . CYS A 1 296 ? 11.688 29.221 41.733 1.00 16.68 337 CYS A N 1
ATOM 2173 C CA . CYS A 1 296 ? 13.060 28.714 42.043 1.00 16.85 337 CYS A CA 1
ATOM 2174 C C . CYS A 1 296 ? 14.169 29.595 41.438 1.00 17.67 337 CYS A C 1
ATOM 2175 O O . CYS A 1 296 ? 15.109 30.005 42.124 1.00 16.81 337 CYS A O 1
ATOM 2178 N N . GLU A 1 297 ? 14.020 29.943 40.170 1.00 19.75 338 GLU A N 1
ATOM 2179 C CA . GLU A 1 297 ? 15.014 30.719 39.431 1.00 20.18 338 GLU A CA 1
ATOM 2180 C C . GLU A 1 297 ? 14.523 32.066 38.834 1.00 22.03 338 GLU A C 1
ATOM 2181 O O . GLU A 1 297 ? 15.351 32.863 38.507 1.00 22.76 338 GLU A O 1
ATOM 2187 N N . ASN A 1 298 ? 13.239 32.239 38.612 1.00 23.75 339 ASN A N 1
ATOM 2188 C CA . ASN A 1 298 ? 12.637 33.494 38.000 1.00 31.09 339 ASN A CA 1
ATOM 2189 C C . ASN A 1 298 ? 13.163 33.768 36.586 1.00 29.99 339 ASN A C 1
ATOM 2190 O O . ASN A 1 298 ? 13.576 32.778 35.939 1.00 37.21 339 ASN A O 1
#

Sequence (292 aa):
GGGSAAGKKVVYSTFGAQIPFFNRIGEGAKAQATVRRLDFDISTSEIDPGKQIDSIDNAVAQQPDGLIVSPIDGSALVPTIKGAVEDGVPVILLADGLSEDVGQLSFVGSDFAEIGRRLKATYIADRLGDGGTVAVNGTRRGSFVEEQGEAAREVFEERGIEIVDDVYTKAITPDEGLTATQNILTRHSDVGAIYYSGDDGALGGIRAIAARNIAPGKIVVGTDANEGALAAVRAGTALTVSQCAYEQGGIAIDVADYLETGKKPDRRIFTPVIEIDTETIDRVSGAAWERRCEN

Organism: Conexibacter woesei (strain DSM 14684 / CCUG 47730 / CIP 108061 / JCM 11494 / NBRC 100937 / ID131577) (NCBI:txid469383)

InterPro domains:
  IPR025997 Periplasmic binding protein [PF13407] (54-308)
  IPR028082 Periplasmic binding protein-like I [SSF53822] (48-328)

B-factor: mean 25.85, std 11.22, range [8.81, 80.02]